Protein AF-B4JEQ5-F1 (afdb_monomer)

pLDDT: mean 79.65, std 20.21, range [40.34, 98.5]

Structure (mmCIF, N/CA/C/O backbone):
data_AF-B4JEQ5-F1
#
_entry.id   AF-B4JEQ5-F1
#
loop_
_atom_site.group_PDB
_atom_site.id
_atom_site.type_symbol
_atom_site.label_atom_id
_atom_site.label_alt_id
_atom_site.label_comp_id
_atom_site.label_asym_id
_atom_site.label_entity_id
_atom_site.label_seq_id
_atom_site.pdbx_PDB_ins_code
_atom_site.Cartn_x
_atom_site.Cartn_y
_atom_site.Cartn_z
_atom_site.occupancy
_atom_site.B_iso_or_equiv
_atom_site.auth_seq_id
_atom_site.auth_comp_id
_atom_site.auth_asym_id
_atom_site.auth_atom_id
_atom_site.pdbx_PDB_model_num
ATOM 1 N N . MET A 1 1 ? -19.328 7.728 22.627 1.00 63.56 1 MET A N 1
ATOM 2 C CA . MET A 1 1 ? -18.372 7.244 23.646 1.00 63.56 1 MET A CA 1
ATOM 3 C C . MET A 1 1 ? -18.931 5.971 24.262 1.00 63.56 1 MET A C 1
ATOM 5 O O . MET A 1 1 ? -20.113 5.949 24.586 1.00 63.56 1 MET A O 1
ATOM 9 N N . PHE A 1 2 ? -18.135 4.906 24.349 1.00 76.44 2 PHE A N 1
ATOM 10 C CA . PHE A 1 2 ? -18.572 3.614 24.886 1.00 76.44 2 PHE A CA 1
ATOM 11 C C . PHE A 1 2 ? -18.881 3.722 26.398 1.00 76.44 2 PHE A C 1
ATOM 13 O O . PHE A 1 2 ? -17.999 4.134 27.157 1.00 76.44 2 PHE A O 1
ATOM 20 N N . PRO A 1 3 ? -20.104 3.389 26.863 1.00 85.00 3 PRO A N 1
ATOM 21 C CA . PRO A 1 3 ? -20.451 3.466 28.280 1.00 85.00 3 PRO A CA 1
ATOM 22 C C . PRO A 1 3 ? -19.791 2.327 29.071 1.00 85.00 3 PRO A C 1
ATOM 24 O O . PRO A 1 3 ? -20.184 1.161 28.980 1.00 85.00 3 PRO A O 1
ATOM 27 N N . ILE A 1 4 ? -18.795 2.678 29.886 1.00 89.44 4 ILE A N 1
ATOM 28 C CA . ILE A 1 4 ? -18.058 1.729 30.728 1.00 89.44 4 ILE A CA 1
ATOM 29 C C . ILE A 1 4 ? -18.951 1.260 31.882 1.00 89.44 4 ILE A C 1
ATOM 31 O O . ILE A 1 4 ? -19.418 2.059 32.697 1.00 89.44 4 ILE A O 1
ATOM 35 N N . HIS A 1 5 ? -19.157 -0.050 31.968 1.00 92.25 5 HIS A N 1
ATOM 36 C CA . HIS A 1 5 ? -19.906 -0.704 33.035 1.00 92.25 5 HIS A CA 1
ATOM 37 C C . HIS A 1 5 ? -19.291 -2.067 33.359 1.00 92.25 5 HIS A C 1
ATOM 39 O O . HIS A 1 5 ? -18.505 -2.607 32.586 1.00 92.25 5 HIS A O 1
ATOM 45 N N . CYS A 1 6 ? -19.630 -2.618 34.522 1.00 93.81 6 CYS A N 1
ATOM 46 C CA . CYS A 1 6 ? -19.188 -3.948 34.917 1.00 93.81 6 CYS A CA 1
ATOM 47 C C . CYS A 1 6 ? -20.001 -5.007 34.167 1.00 93.81 6 CYS A C 1
ATOM 49 O O . CYS A 1 6 ? -21.222 -5.037 34.283 1.00 93.81 6 CYS A O 1
ATOM 51 N N . ASN A 1 7 ? -19.340 -5.935 33.484 1.00 95.19 7 ASN A N 1
ATOM 52 C CA . ASN A 1 7 ? -19.991 -7.019 32.750 1.00 95.19 7 ASN A CA 1
ATOM 53 C C . ASN A 1 7 ? -20.627 -8.078 33.676 1.00 95.19 7 ASN A C 1
ATOM 55 O O . ASN A 1 7 ? -21.372 -8.919 33.190 1.00 95.19 7 ASN A O 1
ATOM 59 N N . LYS A 1 8 ? -20.336 -8.064 34.990 1.00 94.19 8 LYS A N 1
ATOM 60 C CA . LYS A 1 8 ? -20.952 -8.974 35.978 1.00 94.19 8 LYS A CA 1
ATOM 61 C C . LYS A 1 8 ? -22.212 -8.389 36.619 1.00 94.19 8 LYS A C 1
ATOM 63 O O . LYS A 1 8 ? -23.218 -9.075 36.721 1.00 94.19 8 LYS A O 1
ATOM 68 N N . CYS A 1 9 ? -22.136 -7.151 37.112 1.00 93.88 9 CYS A N 1
ATOM 69 C CA . CYS A 1 9 ? -23.200 -6.537 37.919 1.00 93.88 9 CYS A CA 1
ATOM 70 C C . CYS A 1 9 ? -23.861 -5.320 37.263 1.00 93.88 9 CYS A C 1
ATOM 72 O O . CYS A 1 9 ? -24.667 -4.650 37.900 1.00 93.88 9 CYS A O 1
ATOM 74 N N . SER A 1 10 ? -23.472 -4.975 36.033 1.00 92.75 10 SER A N 1
ATOM 75 C CA . SER A 1 10 ? -23.989 -3.835 35.263 1.00 92.75 10 SER A CA 1
ATOM 76 C C . SER A 1 10 ? -23.816 -2.455 35.916 1.00 92.75 10 SER A C 1
ATOM 78 O O . SER A 1 10 ? -24.295 -1.463 35.367 1.00 92.75 10 SER A O 1
ATOM 80 N N . LYS A 1 11 ? -23.081 -2.349 37.038 1.00 90.56 11 LYS A N 1
ATOM 81 C CA . LYS A 1 11 ? -22.739 -1.065 37.669 1.00 90.56 11 LYS A CA 1
ATOM 82 C C . LYS A 1 11 ? -21.960 -0.209 36.671 1.00 90.56 11 LYS A C 1
ATOM 84 O O . LYS A 1 11 ? -20.921 -0.641 36.162 1.00 90.56 11 LYS A O 1
ATOM 89 N N . LYS A 1 12 ? -22.475 0.986 36.387 1.00 89.62 12 LYS A N 1
ATOM 90 C CA . LYS A 1 12 ? -21.810 1.983 35.544 1.00 89.62 12 LYS A CA 1
ATOM 91 C C . LYS A 1 12 ? -20.633 2.596 36.292 1.00 89.62 12 LYS A C 1
ATOM 93 O O . LYS A 1 12 ? -20.582 2.574 37.520 1.00 89.62 12 LYS A O 1
ATOM 98 N N . ARG A 1 13 ? -19.667 3.114 35.542 1.00 83.56 13 ARG A N 1
ATOM 99 C CA . ARG A 1 13 ? -18.594 3.914 36.121 1.00 83.56 13 ARG A CA 1
ATOM 100 C C . ARG A 1 13 ? -19.134 5.297 36.479 1.00 83.56 13 ARG A C 1
ATOM 102 O O . ARG A 1 13 ? -19.450 6.062 35.574 1.00 83.56 13 ARG A O 1
ATOM 109 N N . ASP A 1 14 ? -19.193 5.600 37.769 1.00 77.69 14 ASP A N 1
ATOM 110 C CA . ASP A 1 14 ? -19.401 6.967 38.245 1.00 77.69 14 ASP A CA 1
ATOM 111 C C . ASP A 1 14 ? -18.087 7.753 38.135 1.00 77.69 14 ASP A C 1
ATOM 113 O O . ASP A 1 14 ? -17.000 7.180 38.258 1.00 77.69 14 ASP A O 1
ATOM 117 N N . GLU A 1 15 ? -18.168 9.067 37.909 1.00 62.03 15 GLU A N 1
ATOM 118 C CA . GLU A 1 15 ? -17.002 9.935 37.657 1.00 62.03 15 GLU A CA 1
ATOM 119 C C . GLU A 1 15 ? -15.951 9.901 38.782 1.00 62.03 15 GLU A C 1
ATOM 121 O O . GLU A 1 15 ? -14.770 10.150 38.538 1.00 62.03 15 GLU A O 1
ATOM 126 N N . HIS A 1 16 ? -16.357 9.517 39.996 1.00 60.03 16 HIS A N 1
ATOM 127 C CA . HIS A 1 16 ? -15.507 9.472 41.185 1.00 60.03 16 HIS A CA 1
ATOM 128 C C . HIS A 1 16 ? -14.922 8.080 41.504 1.00 60.03 16 HIS A C 1
ATOM 130 O O . HIS A 1 16 ? -13.975 7.985 42.284 1.00 60.03 16 HIS A O 1
ATOM 136 N N . GLU A 1 17 ? -15.416 6.992 40.893 1.00 59.22 17 GLU A N 1
ATOM 137 C CA . GLU A 1 17 ? -14.919 5.629 41.144 1.00 59.22 17 GLU A CA 1
ATOM 138 C C . GLU A 1 17 ? -13.988 5.146 40.016 1.00 59.22 17 GLU A C 1
ATOM 140 O O . GLU A 1 17 ? -14.389 4.689 38.941 1.00 59.22 17 GLU A O 1
ATOM 145 N N . LEU A 1 18 ? -12.681 5.206 40.284 1.00 62.78 18 LEU A N 1
ATOM 146 C CA . LEU A 1 18 ? -11.631 4.865 39.318 1.00 62.78 18 LEU A CA 1
ATOM 147 C C . LEU A 1 18 ? -11.374 3.357 39.149 1.00 62.78 18 LEU A C 1
ATOM 149 O O . LEU A 1 18 ? -10.547 2.972 38.323 1.00 62.78 18 LEU A O 1
ATOM 153 N N . HIS A 1 19 ? -12.073 2.487 39.873 1.00 84.38 19 HIS A N 1
ATOM 154 C CA . HIS A 1 19 ? -11.639 1.101 40.061 1.00 84.38 19 HIS A CA 1
ATOM 155 C C . HIS A 1 19 ? -12.351 0.101 39.140 1.00 84.38 19 HIS A C 1
ATOM 157 O O . HIS A 1 19 ? -12.996 -0.843 39.598 1.00 84.38 19 HIS A O 1
ATOM 163 N N . PHE A 1 20 ? -12.222 0.298 37.828 1.00 91.88 20 PHE A N 1
ATOM 164 C CA . PHE A 1 20 ? -12.598 -0.709 36.834 1.00 91.88 20 PHE A CA 1
ATOM 165 C C . PHE A 1 20 ? -11.353 -1.369 36.257 1.00 91.88 20 PHE A C 1
ATOM 167 O O . PHE A 1 20 ? -10.329 -0.720 36.041 1.00 91.88 20 PHE A O 1
ATOM 174 N N . GLN A 1 21 ? -11.446 -2.665 35.996 1.00 92.56 21 GLN A N 1
ATOM 175 C CA . GLN A 1 21 ? -10.372 -3.462 35.432 1.00 92.56 21 GLN A CA 1
ATOM 176 C C . GLN A 1 21 ? -10.836 -4.129 34.142 1.00 92.56 21 GLN A C 1
ATOM 178 O O . GLN A 1 21 ? -11.916 -4.714 34.096 1.00 92.56 21 GLN A O 1
ATOM 183 N N . LEU A 1 22 ? -10.006 -4.067 33.106 1.00 94.00 22 LEU A N 1
ATOM 184 C CA . LEU A 1 22 ? -10.196 -4.821 31.876 1.00 94.00 22 LEU A CA 1
ATOM 185 C C . LEU A 1 22 ? -9.410 -6.127 31.978 1.00 94.00 22 LEU A C 1
ATOM 187 O O . LEU A 1 22 ? -8.195 -6.120 32.188 1.00 94.00 22 LEU A O 1
ATOM 191 N N . THR A 1 23 ? -10.097 -7.254 31.842 1.00 94.19 23 THR A N 1
ATOM 192 C CA . THR A 1 23 ? -9.473 -8.579 31.869 1.00 94.19 23 THR A CA 1
ATOM 193 C C . THR A 1 23 ? -8.895 -8.959 30.504 1.00 94.19 23 THR A C 1
ATOM 195 O O . THR A 1 23 ? -9.303 -8.445 29.464 1.00 94.19 23 THR A O 1
ATOM 198 N N . ARG A 1 24 ? -7.976 -9.931 30.472 1.00 92.81 24 ARG A N 1
ATOM 199 C CA . ARG A 1 24 ? -7.459 -10.517 29.220 1.00 92.81 24 ARG A CA 1
ATOM 200 C C . ARG A 1 24 ? -8.540 -11.151 28.348 1.00 92.81 24 ARG A C 1
ATOM 202 O O . ARG A 1 24 ? -8.394 -11.182 27.133 1.00 92.81 24 ARG A O 1
ATOM 209 N N . CYS A 1 25 ? -9.613 -11.648 28.957 1.00 94.31 25 CYS A N 1
ATOM 210 C CA . CYS A 1 25 ? -10.786 -12.143 28.243 1.00 94.31 25 CYS A CA 1
ATOM 211 C C . CYS A 1 25 ? -11.765 -11.028 27.835 1.00 94.31 25 CYS A C 1
ATOM 213 O O . CYS A 1 25 ? -12.887 -11.343 27.462 1.00 94.31 25 CYS A O 1
ATOM 215 N N . GLN A 1 26 ? -11.332 -9.761 27.886 1.00 94.00 26 GLN A N 1
ATOM 216 C CA . GLN A 1 26 ? -12.054 -8.576 27.409 1.00 94.00 26 GLN A CA 1
ATOM 217 C C . GLN A 1 26 ? -13.352 -8.265 28.172 1.00 94.00 26 GLN A C 1
ATOM 219 O O . GLN A 1 26 ? -14.235 -7.585 27.659 1.00 94.00 26 GLN A O 1
ATOM 224 N N . HIS A 1 27 ? -13.456 -8.702 29.429 1.00 95.19 27 HIS A N 1
ATOM 225 C CA . HIS A 1 27 ? -14.548 -8.308 30.319 1.00 95.19 27 HIS A CA 1
ATOM 226 C C . HIS A 1 27 ? -14.122 -7.137 31.203 1.00 95.19 27 HIS A C 1
ATOM 228 O O . HIS A 1 27 ? -13.013 -7.125 31.744 1.00 95.19 27 HIS A O 1
ATOM 234 N N . ILE A 1 28 ? -15.017 -6.170 31.383 1.00 94.75 28 ILE A N 1
ATOM 235 C CA . ILE A 1 28 ? -14.812 -5.041 32.287 1.00 94.75 28 ILE A CA 1
ATOM 236 C C . ILE A 1 28 ? -15.412 -5.400 33.646 1.00 94.75 28 ILE A C 1
ATOM 238 O O . ILE A 1 28 ? -16.581 -5.760 33.735 1.00 94.75 28 ILE A O 1
ATOM 242 N N . ILE A 1 29 ? -14.621 -5.322 34.713 1.00 94.75 29 ILE A N 1
ATOM 243 C CA . ILE A 1 29 ? -15.004 -5.751 36.064 1.00 94.75 29 ILE A CA 1
ATOM 244 C C . ILE A 1 29 ? -14.778 -4.593 37.042 1.00 94.75 29 ILE A C 1
ATOM 246 O O . ILE A 1 29 ? -13.705 -3.992 37.050 1.00 94.75 29 ILE A O 1
ATOM 250 N N . CYS A 1 30 ? -15.782 -4.251 37.854 1.00 92.50 30 CYS A N 1
ATOM 251 C CA . CYS A 1 30 ? -15.628 -3.260 38.925 1.00 92.50 30 CYS A CA 1
ATOM 252 C C . CYS A 1 30 ? -14.903 -3.859 40.138 1.00 92.50 30 CYS A C 1
ATOM 254 O O . CYS A 1 30 ? -14.934 -5.073 40.337 1.00 92.50 30 CYS A O 1
ATOM 256 N N . ALA A 1 31 ? -14.336 -3.013 40.999 1.00 90.00 31 ALA A N 1
ATOM 257 C CA . ALA A 1 31 ? -13.646 -3.438 42.221 1.00 90.00 31 ALA A CA 1
ATOM 258 C C . ALA A 1 31 ? -14.444 -4.422 43.088 1.00 90.00 31 ALA A C 1
ATOM 260 O O . ALA A 1 31 ? -13.875 -5.387 43.587 1.00 90.00 31 ALA A O 1
ATOM 261 N N . SER A 1 32 ? -15.758 -4.222 43.227 1.00 90.00 32 SER A N 1
ATOM 262 C CA . SER A 1 32 ? -16.627 -5.102 44.022 1.00 90.00 32 SER A CA 1
ATOM 263 C C . SER A 1 32 ? -16.771 -6.508 43.431 1.00 90.00 32 SER A C 1
ATOM 265 O O . SER A 1 32 ? -17.100 -7.446 44.147 1.00 90.00 32 SER A O 1
ATOM 267 N N . CYS A 1 33 ? -16.566 -6.655 42.121 1.00 91.12 33 CYS A N 1
ATOM 268 C CA . CYS A 1 33 ? -16.668 -7.926 41.404 1.00 91.12 33 CYS A CA 1
ATOM 269 C C . CYS A 1 33 ? -15.300 -8.542 41.090 1.00 91.12 33 CYS A C 1
ATOM 271 O O . CYS A 1 33 ? -15.254 -9.645 40.543 1.00 91.12 33 CYS A O 1
ATOM 273 N N . THR A 1 34 ? -14.206 -7.842 41.399 1.00 90.25 34 THR A N 1
ATOM 274 C CA . THR A 1 34 ? -12.846 -8.342 41.206 1.00 90.25 34 THR A CA 1
ATOM 275 C C . THR A 1 34 ? -12.611 -9.544 42.128 1.00 90.25 34 THR A C 1
ATOM 277 O O . THR A 1 34 ? -12.852 -9.428 43.331 1.00 90.25 34 THR A O 1
ATOM 280 N N . PRO A 1 35 ? -12.140 -10.690 41.599 1.00 85.88 35 PRO A N 1
ATOM 281 C CA . PRO A 1 35 ? -11.828 -11.863 42.410 1.00 85.88 35 PRO A CA 1
ATOM 282 C C . PRO A 1 35 ? -10.772 -11.519 43.455 1.00 85.88 35 PRO A C 1
ATOM 284 O O . PRO A 1 35 ? -9.742 -10.915 43.127 1.00 85.88 35 PRO A O 1
ATOM 287 N N . LYS A 1 36 ? -11.008 -11.906 44.709 1.00 82.06 36 LYS A N 1
ATOM 288 C CA . LYS A 1 36 ? -9.997 -11.764 45.758 1.00 82.06 36 LYS A CA 1
ATOM 289 C C . LYS A 1 36 ? -8.930 -12.841 45.575 1.00 82.06 36 LYS A C 1
ATOM 291 O O . LYS A 1 36 ? -9.151 -13.854 44.916 1.00 82.06 36 LYS A O 1
ATOM 296 N N . ALA A 1 37 ? -7.758 -12.642 46.179 1.00 71.94 37 ALA A N 1
ATOM 297 C CA . ALA A 1 37 ? -6.665 -13.618 46.109 1.00 71.94 37 ALA A CA 1
ATOM 298 C C . ALA A 1 37 ? -7.070 -15.021 46.612 1.00 71.94 37 ALA A C 1
ATOM 300 O O . ALA A 1 37 ? -6.460 -16.007 46.211 1.00 71.94 37 ALA A O 1
ATOM 301 N N . THR A 1 38 ? -8.108 -15.096 47.447 1.00 68.94 38 THR A N 1
ATOM 302 C CA . THR A 1 38 ? -8.678 -16.311 48.036 1.00 68.94 38 THR A CA 1
ATOM 303 C C . THR A 1 38 ? -9.555 -17.125 47.085 1.00 68.94 38 THR A C 1
ATOM 305 O O . THR A 1 38 ? -9.684 -18.327 47.280 1.00 68.94 38 THR A O 1
ATOM 308 N N . ASP A 1 39 ? -10.132 -16.512 46.048 1.00 68.38 39 ASP A N 1
ATOM 309 C CA . ASP A 1 39 ? -11.267 -17.098 45.307 1.00 68.38 39 ASP A CA 1
ATOM 310 C C . ASP A 1 39 ? -10.832 -17.880 44.055 1.00 68.38 39 ASP A C 1
ATOM 312 O O . ASP A 1 39 ? -11.648 -18.250 43.212 1.00 68.38 39 ASP A O 1
ATOM 316 N N . GLY A 1 40 ? -9.521 -18.095 43.903 1.00 69.88 40 GLY A N 1
ATOM 317 C CA . GLY A 1 40 ? -8.922 -18.456 42.625 1.00 69.88 40 GLY A CA 1
ATOM 318 C C . GLY A 1 40 ? -8.953 -17.249 41.686 1.00 69.88 40 GLY A C 1
ATOM 319 O O . GLY A 1 40 ? -9.943 -16.533 41.559 1.00 69.88 40 GLY A O 1
ATOM 320 N N . ARG A 1 41 ? -7.838 -16.954 41.018 1.00 85.00 41 ARG A N 1
ATOM 321 C CA . ARG A 1 41 ? -7.778 -15.850 40.050 1.00 85.00 41 ARG A CA 1
ATOM 322 C C . ARG A 1 41 ? -8.556 -16.243 38.787 1.00 85.00 41 ARG A C 1
ATOM 324 O O . ARG A 1 41 ? -7.933 -16.540 37.776 1.00 85.00 41 ARG A O 1
ATOM 331 N N . ILE A 1 42 ? -9.890 -16.243 38.837 1.00 92.62 42 ILE A N 1
ATOM 332 C CA . ILE A 1 42 ? -10.796 -16.596 37.731 1.00 92.62 42 ILE A CA 1
ATOM 333 C C . ILE A 1 42 ? -11.756 -15.454 37.393 1.00 92.62 42 ILE A C 1
ATOM 335 O O . ILE A 1 42 ? -12.254 -14.742 38.257 1.00 92.62 42 ILE A O 1
ATOM 339 N N . CYS A 1 43 ? -12.005 -15.234 36.106 1.00 94.00 43 CYS A N 1
ATOM 340 C CA . CYS A 1 43 ? -12.902 -14.191 35.637 1.00 94.00 43 CYS A CA 1
ATOM 341 C C . CYS A 1 43 ? -14.348 -14.523 36.005 1.00 94.00 43 CYS A C 1
ATOM 343 O O . CYS A 1 43 ? -14.841 -15.564 35.581 1.00 94.00 43 CYS A O 1
ATOM 345 N N . PRO A 1 44 ? -15.081 -13.617 36.671 1.00 92.50 44 PRO A N 1
ATOM 346 C CA . PRO A 1 44 ? -16.425 -13.920 37.154 1.00 92.50 44 PRO A CA 1
ATOM 347 C C . PRO A 1 44 ? -17.503 -13.891 36.055 1.00 92.50 44 PRO A C 1
ATOM 349 O O . PRO A 1 44 ? -18.682 -13.989 36.373 1.00 92.50 44 PRO A O 1
ATOM 352 N N . VAL A 1 45 ? -17.115 -13.694 34.788 1.00 94.75 45 VAL A N 1
ATOM 353 C CA . VAL A 1 45 ? -18.023 -13.683 33.627 1.00 94.75 45 VAL A CA 1
ATOM 354 C C . VAL A 1 45 ? -17.843 -14.934 32.768 1.00 94.75 45 VAL A C 1
ATOM 356 O O . VAL A 1 45 ? -18.823 -15.514 32.320 1.00 94.75 45 VAL A O 1
ATOM 359 N N . CYS A 1 46 ? -16.601 -15.373 32.538 1.00 95.50 46 CYS A N 1
ATOM 360 C CA . CYS A 1 46 ? -16.309 -16.500 31.642 1.00 95.50 46 CYS A CA 1
ATOM 361 C C . CYS A 1 46 ? -15.429 -17.598 32.255 1.00 95.50 46 CYS A C 1
ATOM 363 O O . CYS A 1 46 ? -14.992 -18.488 31.529 1.00 95.50 46 CYS A O 1
ATOM 365 N N . ASN A 1 47 ? -15.125 -17.518 33.555 1.00 93.00 47 ASN A N 1
ATOM 366 C CA . ASN A 1 47 ? -14.362 -18.503 34.333 1.00 93.00 47 ASN A CA 1
ATOM 367 C C . ASN A 1 47 ? -12.950 -18.833 33.804 1.00 93.00 47 ASN A C 1
ATOM 369 O O . ASN A 1 47 ? -12.358 -19.831 34.197 1.00 93.00 47 ASN A O 1
ATOM 373 N N . ARG A 1 48 ? -12.378 -17.989 32.934 1.00 93.06 48 ARG A N 1
ATOM 374 C CA . ARG A 1 48 ? -10.971 -18.075 32.490 1.00 93.06 48 ARG A CA 1
ATOM 375 C C . ARG A 1 48 ? -10.030 -17.394 33.482 1.00 93.06 48 ARG A C 1
ATOM 377 O O . ARG A 1 48 ? -10.475 -16.532 34.235 1.00 93.06 48 ARG A O 1
ATOM 384 N N . ASP A 1 49 ? -8.732 -17.684 33.403 1.00 92.06 49 ASP A N 1
ATOM 385 C CA . ASP A 1 49 ? -7.694 -17.038 34.216 1.00 92.06 49 ASP A CA 1
ATOM 386 C C . ASP A 1 49 ? -7.842 -15.510 34.291 1.00 92.06 49 ASP A C 1
ATOM 388 O O . ASP A 1 49 ? -7.855 -14.788 33.285 1.00 92.06 49 ASP A O 1
ATOM 392 N N . PHE A 1 50 ? -7.903 -15.005 35.517 1.00 92.06 50 PHE A N 1
ATOM 393 C CA . PHE A 1 50 ? -8.025 -13.594 35.822 1.00 92.06 50 PHE A CA 1
ATOM 394 C C . PHE A 1 50 ? -6.653 -12.933 35.795 1.00 92.06 50 PHE A C 1
ATOM 396 O O . PHE A 1 50 ? -5.880 -12.947 36.756 1.00 92.06 50 PHE A O 1
ATOM 403 N N . LYS A 1 51 ? -6.367 -12.316 34.654 1.00 91.31 51 LYS A N 1
ATOM 404 C CA . LYS A 1 51 ? -5.320 -11.309 34.500 1.00 91.31 51 LYS A CA 1
ATOM 405 C C . LYS A 1 51 ? -5.988 -10.053 33.984 1.00 91.31 51 LYS A C 1
ATOM 407 O O . LYS A 1 51 ? -6.706 -10.114 32.983 1.00 91.31 51 LYS A O 1
ATOM 412 N N . SER A 1 52 ? -5.768 -8.941 34.663 1.00 92.06 52 SER A N 1
ATOM 413 C CA . SER A 1 52 ? -6.430 -7.682 34.360 1.00 92.06 52 SER A CA 1
ATOM 414 C C . SER A 1 52 ? -5.462 -6.509 34.413 1.00 92.06 52 SER A C 1
ATOM 416 O O . SER A 1 52 ? -4.380 -6.591 34.996 1.00 92.06 52 SER A O 1
ATOM 418 N N . ILE A 1 53 ? -5.866 -5.422 33.768 1.00 92.19 53 ILE A N 1
ATOM 419 C CA . ILE A 1 53 ? -5.210 -4.122 33.836 1.00 92.19 53 ILE A CA 1
ATOM 420 C C . ILE A 1 53 ? -6.243 -3.070 34.244 1.00 92.19 53 ILE A C 1
ATOM 422 O O . ILE A 1 53 ? -7.412 -3.176 33.858 1.00 92.19 53 ILE A O 1
ATOM 426 N N . PRO A 1 54 ? -5.859 -2.071 35.049 1.00 91.56 54 PRO A N 1
ATOM 427 C CA . PRO A 1 54 ? -6.786 -1.036 35.478 1.00 91.56 54 PRO A CA 1
ATOM 428 C C . PRO A 1 54 ? -7.135 -0.103 34.311 1.00 91.56 54 PRO A C 1
ATOM 430 O O . PRO A 1 54 ? -6.265 0.283 33.530 1.00 91.56 54 PRO A O 1
ATOM 433 N N . ILE A 1 55 ? -8.409 0.283 34.211 1.00 90.69 55 ILE A N 1
ATOM 434 C CA . ILE A 1 55 ? -8.900 1.219 33.195 1.00 90.69 55 ILE A CA 1
ATOM 435 C C . ILE A 1 55 ? -8.580 2.651 33.635 1.00 90.69 55 ILE A C 1
ATOM 437 O O . ILE A 1 55 ? -9.376 3.320 34.301 1.00 90.69 55 ILE A O 1
ATOM 441 N N . THR A 1 56 ? -7.394 3.124 33.266 1.00 88.25 56 THR A N 1
ATOM 442 C CA . THR A 1 56 ? -6.877 4.463 33.592 1.00 88.25 56 THR A CA 1
ATOM 443 C C . THR A 1 56 ? -6.461 5.224 32.333 1.00 88.25 56 THR A C 1
ATOM 445 O O . THR A 1 56 ? -6.399 4.662 31.242 1.00 88.25 56 THR A O 1
ATOM 448 N N . ARG A 1 57 ? -6.140 6.517 32.479 1.00 84.38 57 ARG A N 1
ATOM 449 C CA . ARG A 1 57 ? -5.580 7.329 31.383 1.00 84.38 57 ARG A CA 1
ATOM 450 C C . ARG A 1 57 ? -4.198 6.844 30.922 1.00 84.38 57 ARG A C 1
ATOM 452 O O . ARG A 1 57 ? -3.807 7.128 29.801 1.00 84.38 57 ARG A O 1
ATOM 459 N N . ASN A 1 58 ? -3.499 6.076 31.759 1.00 86.94 58 ASN A N 1
ATOM 460 C CA . ASN A 1 58 ? -2.142 5.585 31.506 1.00 86.94 58 ASN A CA 1
ATOM 461 C C . ASN A 1 58 ? -2.132 4.120 31.026 1.00 86.94 58 ASN A C 1
ATOM 463 O O . ASN A 1 58 ? -1.159 3.399 31.245 1.00 86.94 58 ASN A O 1
ATOM 467 N N . MET A 1 59 ? -3.225 3.639 30.420 1.00 89.00 59 MET A N 1
ATOM 468 C CA . MET A 1 59 ? -3.258 2.302 29.824 1.00 89.00 59 MET A CA 1
ATOM 469 C C . MET A 1 59 ? -2.323 2.204 28.608 1.00 89.00 59 MET A C 1
ATOM 471 O O . MET A 1 59 ? -2.141 3.190 27.893 1.00 89.00 59 MET A O 1
ATOM 475 N N . PRO A 1 60 ? -1.786 1.006 28.304 1.00 92.38 60 PRO A N 1
ATOM 476 C CA . PRO A 1 60 ? -1.068 0.778 27.055 1.00 92.38 60 PRO A CA 1
ATOM 477 C C . PRO A 1 60 ? -1.923 1.174 25.846 1.00 92.38 60 PRO A C 1
ATOM 479 O O . PRO A 1 60 ? -3.105 0.828 25.799 1.00 92.38 60 PRO A O 1
ATOM 482 N N . GLY A 1 61 ? -1.322 1.833 24.850 1.00 90.88 61 GLY A N 1
ATOM 483 C CA . GLY A 1 61 ? -2.041 2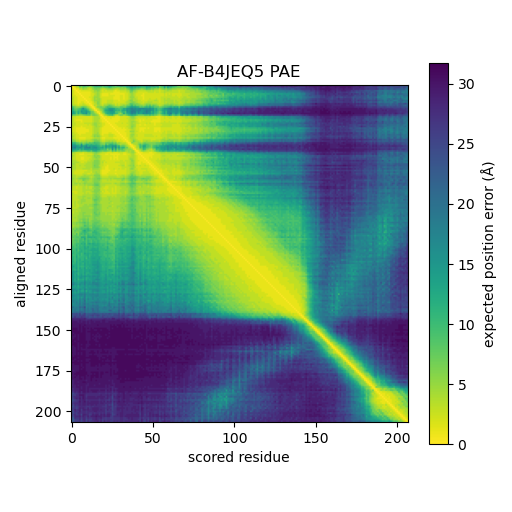.375 23.687 1.00 90.88 61 GLY A CA 1
ATOM 484 C C . GLY A 1 61 ? -2.922 1.346 22.971 1.00 90.88 61 GLY A C 1
ATOM 485 O O . GLY A 1 61 ? -4.092 1.602 22.716 1.00 90.88 61 GLY A O 1
ATOM 486 N N . ASN A 1 62 ? -2.412 0.128 22.762 1.00 89.69 62 ASN A N 1
ATOM 487 C CA . ASN A 1 62 ? -3.177 -0.957 22.132 1.00 89.69 62 ASN A CA 1
ATOM 488 C C . ASN A 1 62 ? -4.460 -1.310 22.896 1.00 89.69 62 ASN A C 1
ATOM 490 O O . ASN A 1 62 ? -5.442 -1.720 22.286 1.00 89.69 62 ASN A O 1
ATOM 494 N N . THR A 1 63 ? -4.451 -1.161 24.220 1.00 90.81 63 THR A N 1
ATOM 495 C CA . THR A 1 63 ? -5.632 -1.380 25.053 1.00 90.81 63 THR A CA 1
ATOM 496 C C . THR A 1 63 ? -6.529 -0.144 25.079 1.00 90.81 63 THR A C 1
ATOM 498 O O . THR A 1 63 ? -7.747 -0.268 24.995 1.00 90.81 63 THR A O 1
ATOM 501 N N . ALA A 1 64 ? -5.947 1.053 25.178 1.00 90.81 64 ALA A N 1
ATOM 502 C CA . ALA A 1 64 ? -6.701 2.304 25.141 1.00 90.81 64 ALA A CA 1
ATOM 503 C C . ALA A 1 64 ? -7.534 2.427 23.850 1.00 90.81 64 ALA A C 1
ATOM 505 O O . ALA A 1 64 ? -8.681 2.861 23.908 1.00 90.81 64 ALA A O 1
ATOM 506 N N . ASN A 1 65 ? -7.014 1.919 22.727 1.00 91.50 65 ASN A N 1
ATOM 507 C CA . ASN A 1 65 ? -7.703 1.883 21.437 1.00 91.50 65 ASN A CA 1
ATOM 508 C C . ASN A 1 65 ? -9.077 1.183 21.465 1.00 91.50 65 ASN A C 1
ATOM 510 O O . ASN A 1 65 ? -9.923 1.513 20.642 1.00 91.50 65 ASN A O 1
ATOM 514 N N . TYR A 1 66 ? -9.341 0.252 22.393 1.00 89.31 66 TYR A N 1
ATOM 515 C CA . TYR A 1 66 ? -10.673 -0.367 22.527 1.00 89.31 66 TYR A CA 1
ATOM 516 C C . TYR A 1 66 ? -11.749 0.608 23.027 1.00 89.31 66 TYR A C 1
ATOM 518 O O . TYR A 1 66 ? -12.937 0.336 22.872 1.00 89.31 66 TYR A O 1
ATOM 526 N N . PHE A 1 67 ? -11.346 1.716 23.651 1.00 89.25 67 PHE A N 1
ATOM 527 C CA . PHE A 1 67 ? -12.246 2.736 24.193 1.00 89.25 67 PHE A CA 1
ATOM 528 C C . PHE A 1 67 ? -12.364 3.968 23.287 1.00 89.25 67 PHE A C 1
ATOM 530 O O . PHE A 1 67 ? -13.191 4.842 23.553 1.00 89.25 67 PHE A O 1
ATOM 537 N N . GLU A 1 68 ? -11.553 4.030 22.231 1.00 89.88 68 GLU A N 1
ATOM 538 C CA . GLU A 1 68 ? -11.573 5.097 21.236 1.00 89.88 68 GLU A CA 1
ATOM 539 C C . GLU A 1 68 ? -12.747 4.955 20.259 1.00 89.88 68 GLU A C 1
ATOM 541 O O . GLU A 1 68 ? -13.334 3.882 20.095 1.00 89.88 68 GLU A O 1
ATOM 546 N N . ASP A 1 69 ? -13.096 6.052 19.585 1.00 91.19 69 ASP A N 1
ATOM 547 C CA . ASP A 1 69 ? -14.121 6.027 18.540 1.00 91.19 69 ASP A CA 1
ATOM 548 C C . ASP A 1 69 ? -13.625 5.213 17.324 1.00 91.19 69 ASP A C 1
ATOM 550 O O . ASP A 1 69 ? -12.617 5.584 16.704 1.00 91.19 69 ASP A O 1
ATOM 554 N N . PRO A 1 70 ? -14.332 4.138 16.913 1.00 91.69 70 PRO A N 1
ATOM 555 C CA . PRO A 1 70 ? -13.943 3.327 15.757 1.00 91.69 70 PRO A CA 1
ATOM 556 C C . PRO A 1 70 ? -13.812 4.139 14.458 1.00 91.69 70 PRO A C 1
ATOM 558 O O . PRO A 1 70 ? -13.054 3.763 13.558 1.00 91.69 70 PRO A O 1
ATOM 561 N N . SER A 1 71 ? -14.500 5.280 14.359 1.00 93.88 71 SER A N 1
ATOM 562 C CA . SER A 1 71 ? -14.438 6.194 13.216 1.00 93.88 71 SER A CA 1
ATOM 563 C C . SER A 1 71 ? -13.029 6.743 12.974 1.00 93.88 71 SER A C 1
ATOM 565 O O . SER A 1 71 ? -12.650 6.977 11.822 1.00 93.88 71 SER A O 1
ATOM 567 N N . VAL A 1 72 ? -12.226 6.910 14.033 1.00 92.25 72 VAL A N 1
ATOM 568 C CA . VAL A 1 72 ? -10.836 7.384 13.941 1.00 92.25 72 VAL A CA 1
ATOM 569 C C . VAL A 1 72 ? -9.979 6.362 13.200 1.00 92.25 72 VAL A C 1
ATOM 571 O O . VAL A 1 72 ? -9.296 6.711 12.232 1.00 92.25 72 VAL A O 1
ATOM 574 N N . PHE A 1 73 ? -10.074 5.087 13.583 1.00 93.94 73 PHE A N 1
ATOM 575 C CA . PHE A 1 73 ? -9.352 4.009 12.908 1.00 93.94 73 PHE A CA 1
ATOM 576 C C . PHE A 1 73 ? -9.840 3.837 11.473 1.00 93.94 73 PHE A C 1
ATOM 578 O O . PHE A 1 73 ? -9.024 3.730 10.562 1.00 93.94 73 PHE A O 1
ATOM 585 N N . LEU A 1 74 ? -11.152 3.902 11.230 1.00 95.75 74 LEU A N 1
ATOM 586 C CA . LEU A 1 74 ? -11.699 3.815 9.875 1.00 95.75 74 LEU A CA 1
ATOM 587 C C . LEU A 1 74 ? -11.149 4.920 8.960 1.00 95.75 74 LEU A C 1
ATOM 589 O O . LEU A 1 74 ? -10.776 4.654 7.814 1.00 95.75 74 LEU A O 1
ATOM 593 N N . LYS A 1 75 ? -11.063 6.158 9.458 1.00 96.50 75 LYS A N 1
ATOM 594 C CA . LYS A 1 75 ? -10.465 7.280 8.723 1.00 96.50 75 LYS A CA 1
ATOM 595 C C . LYS A 1 75 ? -8.979 7.039 8.449 1.00 96.50 75 LYS A C 1
ATOM 597 O O . LYS A 1 75 ? -8.532 7.262 7.324 1.00 96.50 75 LYS A O 1
ATOM 602 N N . LEU A 1 76 ? -8.235 6.539 9.436 1.00 95.81 76 LEU A N 1
ATOM 603 C CA . LEU A 1 76 ? -6.830 6.165 9.272 1.00 95.81 76 LEU A CA 1
ATOM 604 C C . LEU A 1 76 ? -6.658 5.099 8.179 1.00 95.81 76 LEU A C 1
ATOM 606 O O . LEU A 1 76 ? -5.876 5.303 7.252 1.00 95.81 76 LEU A O 1
ATOM 610 N N . TYR A 1 77 ? -7.431 4.012 8.228 1.00 97.38 77 TYR A N 1
ATOM 611 C CA . TYR A 1 77 ? -7.382 2.948 7.222 1.00 97.38 77 TYR A CA 1
ATOM 612 C C . TYR A 1 77 ? -7.712 3.462 5.817 1.00 97.38 77 TYR A C 1
ATOM 614 O O . TYR A 1 77 ? -7.019 3.115 4.862 1.00 97.38 77 TYR A O 1
ATOM 622 N N . ARG A 1 78 ? -8.716 4.338 5.677 1.00 98.06 78 ARG A N 1
ATOM 623 C CA . ARG A 1 78 ? -9.044 4.978 4.390 1.00 98.06 78 ARG A CA 1
ATOM 624 C C . ARG A 1 78 ? -7.876 5.797 3.843 1.00 98.06 78 ARG A C 1
ATOM 626 O O . ARG A 1 78 ? -7.563 5.684 2.660 1.00 98.06 78 ARG A O 1
ATOM 633 N N . ASN A 1 79 ? -7.214 6.580 4.692 1.00 97.81 79 ASN A N 1
ATOM 634 C CA . ASN A 1 79 ? -6.062 7.391 4.293 1.00 97.81 79 ASN A CA 1
ATOM 635 C C . ASN A 1 79 ? -4.873 6.522 3.864 1.00 97.81 79 ASN A C 1
ATOM 637 O O . ASN A 1 79 ? -4.281 6.773 2.815 1.00 97.81 79 ASN A O 1
ATOM 641 N N . ILE A 1 80 ? -4.561 5.475 4.637 1.00 98.25 80 ILE A N 1
ATOM 642 C CA . ILE A 1 80 ? -3.503 4.512 4.305 1.00 98.25 80 ILE A CA 1
ATOM 643 C C . ILE A 1 80 ? -3.799 3.848 2.959 1.00 98.25 80 ILE A C 1
ATOM 645 O O . ILE A 1 80 ? -2.930 3.805 2.089 1.00 98.25 80 ILE A O 1
ATOM 649 N N . ASN A 1 81 ? -5.031 3.378 2.756 1.00 98.19 81 ASN A N 1
ATOM 650 C CA . ASN A 1 81 ? -5.415 2.715 1.515 1.00 98.19 81 ASN A CA 1
ATOM 651 C C . ASN A 1 81 ? -5.327 3.655 0.303 1.00 98.19 81 ASN A C 1
ATOM 653 O O . ASN A 1 81 ? -4.834 3.260 -0.758 1.00 98.19 81 ASN A O 1
ATOM 657 N N . LYS A 1 82 ? -5.764 4.912 0.459 1.00 98.25 82 LYS A N 1
ATOM 658 C CA . LYS A 1 82 ? -5.641 5.936 -0.584 1.00 98.25 82 LYS A CA 1
ATOM 659 C C . LYS A 1 82 ? -4.177 6.144 -0.971 1.00 98.25 82 LYS A C 1
ATOM 661 O O . LYS A 1 82 ? -3.840 5.993 -2.143 1.00 98.25 82 LYS A O 1
ATOM 666 N N . PHE A 1 83 ? -3.311 6.389 0.011 1.00 98.50 83 PHE A N 1
ATOM 667 C CA . PHE A 1 83 ? -1.878 6.570 -0.215 1.00 98.50 83 PHE A CA 1
ATOM 668 C C . PHE A 1 83 ? -1.256 5.365 -0.936 1.00 98.50 83 PHE A C 1
ATOM 670 O O . PHE A 1 83 ? -0.613 5.522 -1.971 1.00 98.50 83 PHE A O 1
ATOM 677 N N . GLN A 1 84 ? -1.486 4.146 -0.442 1.00 98.38 84 GLN A N 1
ATOM 678 C CA . GLN A 1 84 ? -0.933 2.934 -1.056 1.00 98.38 84 GLN A CA 1
ATOM 679 C C . GLN A 1 84 ? -1.437 2.724 -2.490 1.00 98.38 84 GLN A C 1
ATOM 681 O O . GLN A 1 84 ? -0.698 2.259 -3.358 1.00 98.38 84 GLN A O 1
ATOM 686 N N . SER A 1 85 ? -2.691 3.075 -2.766 1.00 98.12 85 SER A N 1
ATOM 687 C CA . SER A 1 85 ? -3.266 2.978 -4.108 1.00 98.12 85 SER A CA 1
ATOM 688 C C . SER A 1 85 ? -2.645 3.989 -5.070 1.00 98.12 85 SER A C 1
ATOM 690 O O . SER A 1 85 ? -2.257 3.611 -6.175 1.00 98.12 85 SER A O 1
ATOM 692 N N . GLU A 1 86 ? -2.455 5.235 -4.638 1.00 98.31 86 GLU A N 1
ATOM 693 C CA . GLU A 1 86 ? -1.769 6.270 -5.421 1.00 98.31 86 GLU A CA 1
ATOM 694 C C . GLU A 1 86 ? -0.309 5.890 -5.713 1.00 98.31 86 GLU A C 1
ATOM 696 O O . GLU A 1 86 ? 0.143 5.994 -6.856 1.00 98.31 86 GLU A O 1
ATOM 701 N N . GLN A 1 87 ? 0.410 5.352 -4.721 1.00 98.31 87 GLN A N 1
ATOM 702 C CA . GLN A 1 87 ? 1.780 4.865 -4.906 1.00 98.31 87 GLN A CA 1
ATOM 703 C C . GLN A 1 87 ? 1.853 3.713 -5.916 1.00 98.31 87 GLN A C 1
ATOM 705 O O . GLN A 1 87 ? 2.714 3.723 -6.797 1.00 98.31 87 GLN A O 1
ATOM 710 N N . ARG A 1 88 ? 0.921 2.748 -5.855 1.00 98.25 88 ARG A N 1
ATOM 711 C CA . ARG A 1 88 ? 0.840 1.656 -6.843 1.00 98.25 88 ARG A CA 1
ATOM 712 C C . ARG A 1 88 ? 0.632 2.194 -8.256 1.00 98.25 88 ARG A C 1
ATOM 714 O O . ARG A 1 88 ? 1.338 1.777 -9.172 1.00 98.25 88 ARG A O 1
ATOM 721 N N . VAL A 1 89 ? -0.306 3.123 -8.439 1.00 98.00 89 VAL A N 1
ATOM 722 C CA . VAL A 1 89 ? -0.580 3.726 -9.753 1.00 98.00 89 VAL A CA 1
ATOM 723 C C . VAL A 1 89 ? 0.658 4.441 -10.294 1.00 98.00 89 VAL A C 1
ATOM 725 O O . VAL A 1 89 ? 1.046 4.196 -11.437 1.0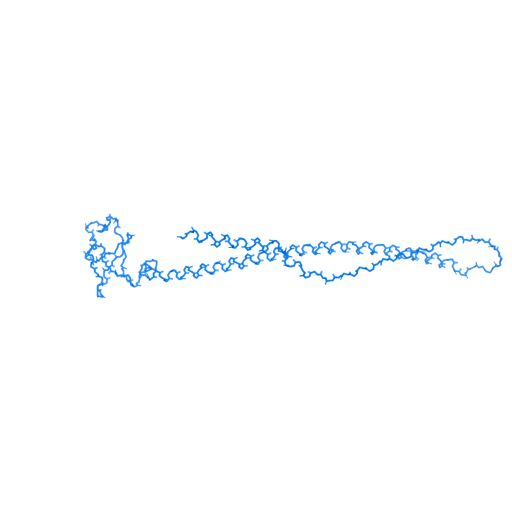0 98.00 89 VAL A O 1
ATOM 728 N N . SER A 1 90 ? 1.309 5.266 -9.469 1.00 98.06 90 SER A N 1
ATOM 729 C CA . SER A 1 90 ? 2.535 5.985 -9.839 1.00 98.06 90 SER A CA 1
ATOM 730 C C . SER A 1 90 ? 3.661 5.029 -10.245 1.00 98.06 90 SER A C 1
ATOM 732 O O . SER A 1 90 ? 4.265 5.183 -11.310 1.00 98.06 90 SER A O 1
ATOM 734 N N . TYR A 1 91 ? 3.899 3.986 -9.443 1.00 98.19 91 TYR A N 1
ATOM 735 C CA . TYR A 1 91 ? 4.916 2.977 -9.725 1.00 98.19 91 TYR A CA 1
ATOM 736 C C . TYR A 1 91 ? 4.684 2.300 -11.079 1.00 98.19 91 TYR A C 1
ATOM 738 O O . TYR A 1 91 ? 5.573 2.300 -11.932 1.00 98.19 91 TYR A O 1
ATOM 746 N N . TYR A 1 92 ? 3.480 1.767 -11.310 1.00 97.88 92 TYR A N 1
ATOM 747 C CA . TYR A 1 92 ? 3.186 1.061 -12.556 1.00 97.88 92 TYR A CA 1
ATOM 748 C C . TYR A 1 92 ? 3.226 1.991 -13.766 1.00 97.88 92 TYR A C 1
ATOM 750 O O . TYR A 1 92 ? 3.745 1.597 -14.810 1.00 97.88 92 TYR A O 1
ATOM 758 N N . HIS A 1 93 ? 2.739 3.227 -13.636 1.00 97.50 93 HIS A N 1
ATOM 759 C CA . HIS A 1 93 ? 2.838 4.218 -14.704 1.00 97.50 93 HIS A CA 1
ATOM 760 C C . HIS A 1 93 ? 4.295 4.428 -15.137 1.00 97.50 93 HIS A C 1
ATOM 762 O O . HIS A 1 93 ? 4.623 4.290 -16.319 1.00 97.50 93 HIS A O 1
ATOM 768 N N . ASN A 1 94 ? 5.182 4.684 -14.174 1.00 97.62 94 ASN A N 1
ATOM 769 C CA . ASN A 1 94 ? 6.599 4.909 -14.442 1.00 97.62 94 ASN A CA 1
ATOM 770 C C . ASN A 1 94 ? 7.290 3.658 -14.992 1.00 97.62 94 ASN A C 1
ATOM 772 O O . ASN A 1 94 ? 8.070 3.758 -15.938 1.00 97.62 94 ASN A O 1
ATOM 776 N N . PHE A 1 95 ? 6.969 2.481 -14.453 1.00 97.75 95 PHE A N 1
ATOM 777 C CA . PHE A 1 95 ? 7.503 1.209 -14.929 1.00 97.75 95 PHE A CA 1
ATOM 778 C C . PHE A 1 95 ? 7.177 0.972 -16.410 1.00 97.75 95 PHE A C 1
ATOM 780 O O . PHE A 1 95 ? 8.069 0.692 -17.214 1.00 97.75 95 PHE A O 1
ATOM 787 N N . TYR A 1 96 ? 5.910 1.133 -16.802 1.00 96.69 96 TYR A N 1
ATOM 788 C CA . TYR A 1 96 ? 5.506 0.930 -18.193 1.00 96.69 96 TYR A CA 1
ATOM 789 C C . TYR A 1 96 ? 6.066 2.004 -19.122 1.00 96.69 96 TYR A C 1
ATOM 791 O O . TYR A 1 96 ? 6.526 1.670 -20.215 1.00 96.69 96 TYR A O 1
ATOM 799 N N . LYS A 1 97 ? 6.105 3.266 -18.680 1.00 97.00 97 LYS A N 1
ATOM 800 C CA . LYS A 1 97 ? 6.743 4.351 -19.432 1.00 97.00 97 LYS A CA 1
ATOM 801 C C . LYS A 1 97 ? 8.209 4.023 -19.726 1.00 97.00 97 LYS A C 1
ATOM 803 O O . LYS A 1 97 ? 8.596 3.974 -20.893 1.00 97.00 97 LYS A O 1
ATOM 808 N N . GLN A 1 98 ? 8.995 3.675 -18.707 1.00 97.12 98 GLN A N 1
ATOM 809 C CA . GLN A 1 98 ? 10.402 3.297 -18.877 1.00 97.12 98 GLN A CA 1
ATOM 810 C C . GLN A 1 98 ? 10.572 2.089 -19.800 1.00 97.12 98 GLN A C 1
ATOM 812 O O . GLN A 1 98 ? 11.445 2.092 -20.667 1.00 97.12 98 GLN A O 1
ATOM 817 N N . LYS A 1 99 ? 9.710 1.074 -19.674 1.00 96.88 99 LYS A N 1
ATOM 818 C CA . LYS A 1 99 ? 9.743 -0.105 -20.546 1.00 96.88 99 LYS A CA 1
ATOM 819 C C . LYS A 1 99 ? 9.535 0.269 -22.018 1.00 96.88 99 LYS A C 1
ATOM 821 O O . LYS A 1 99 ? 10.257 -0.227 -22.882 1.00 96.88 99 LYS A O 1
ATOM 826 N N . THR A 1 100 ? 8.587 1.163 -22.308 1.00 96.25 100 THR A N 1
ATOM 827 C CA . THR A 1 100 ? 8.353 1.650 -23.679 1.00 96.25 100 THR A CA 1
ATOM 828 C C . THR A 1 100 ? 9.503 2.510 -24.198 1.00 96.25 100 THR A C 1
ATOM 830 O O . THR A 1 100 ? 9.962 2.313 -25.322 1.00 96.25 100 THR A O 1
ATOM 833 N N . GLU A 1 101 ? 10.035 3.413 -23.373 1.00 96.94 101 GLU A N 1
ATOM 834 C CA . GLU A 1 101 ? 11.176 4.250 -23.744 1.00 96.94 101 GLU A CA 1
ATOM 835 C C . GLU A 1 101 ? 12.426 3.414 -24.022 1.00 96.94 101 GLU A C 1
ATOM 837 O O . GLU A 1 101 ? 13.131 3.673 -24.995 1.00 96.94 101 GLU A O 1
ATOM 842 N N . MET A 1 102 ? 12.686 2.381 -23.219 1.00 97.25 102 MET A N 1
ATOM 843 C CA . MET A 1 102 ? 13.807 1.466 -23.428 1.00 97.25 102 MET A CA 1
ATOM 844 C C . MET A 1 102 ? 13.677 0.715 -24.758 1.00 97.25 102 MET A C 1
ATOM 846 O O . MET A 1 102 ? 14.654 0.625 -25.504 1.00 97.25 102 MET A O 1
ATOM 850 N N . ALA A 1 103 ? 12.479 0.225 -25.094 1.00 96.38 103 ALA A N 1
ATOM 851 C CA . ALA A 1 103 ? 12.226 -0.418 -26.382 1.00 96.38 103 ALA A CA 1
ATOM 852 C C . ALA A 1 103 ? 12.485 0.545 -27.557 1.00 96.38 103 ALA A C 1
ATOM 854 O O . ALA A 1 103 ? 13.179 0.186 -28.509 1.00 96.38 103 ALA A O 1
ATOM 855 N N . ASN A 1 104 ? 12.021 1.793 -27.448 1.00 96.50 104 ASN A N 1
ATOM 856 C CA . ASN A 1 104 ? 12.251 2.824 -28.462 1.00 96.50 104 ASN A CA 1
ATOM 857 C C . ASN A 1 104 ? 13.737 3.187 -28.599 1.00 96.50 104 ASN A C 1
ATOM 859 O O . ASN A 1 104 ? 14.242 3.308 -29.714 1.00 96.50 104 ASN A O 1
ATOM 863 N N . ARG A 1 105 ? 14.464 3.326 -27.482 1.00 96.88 105 ARG A N 1
ATOM 864 C CA . ARG A 1 105 ? 15.917 3.571 -27.488 1.00 96.88 105 ARG A CA 1
ATOM 865 C C . ARG A 1 105 ? 16.668 2.420 -28.154 1.00 96.88 105 ARG A C 1
ATOM 867 O O . ARG A 1 105 ? 17.554 2.674 -28.964 1.00 96.88 105 ARG A O 1
ATOM 874 N N . LYS A 1 106 ? 16.282 1.171 -27.873 1.00 97.50 106 LYS A N 1
ATOM 875 C CA . LYS A 1 106 ? 16.867 -0.018 -28.509 1.00 97.50 106 LYS A CA 1
ATOM 876 C C . LYS A 1 106 ? 16.647 -0.013 -30.022 1.00 97.50 106 LYS A C 1
ATOM 878 O O . LYS A 1 106 ? 17.590 -0.267 -30.766 1.00 97.50 106 LYS A O 1
ATOM 883 N N . LEU A 1 107 ? 15.438 0.319 -30.477 1.00 97.00 107 LEU A N 1
ATOM 884 C CA . LEU A 1 107 ? 15.127 0.409 -31.904 1.00 97.00 107 LEU A CA 1
ATOM 885 C C . LEU A 1 107 ? 15.940 1.513 -32.598 1.00 97.00 107 LEU A C 1
ATOM 887 O O . LEU A 1 107 ? 16.553 1.262 -33.634 1.00 97.00 107 LEU A O 1
ATOM 891 N N . LYS A 1 108 ? 16.009 2.712 -32.002 1.00 97.44 108 LYS A N 1
ATOM 892 C CA . LYS A 1 108 ? 16.833 3.817 -32.523 1.00 97.44 108 LYS A CA 1
ATOM 893 C C . LYS A 1 108 ? 18.307 3.428 -32.617 1.00 97.44 108 LYS A C 1
ATOM 895 O O . LYS A 1 108 ? 18.933 3.666 -33.643 1.00 97.44 108 LYS A O 1
ATOM 900 N N . MET A 1 109 ? 18.835 2.768 -31.585 1.00 97.81 109 MET A N 1
ATOM 901 C CA . MET A 1 109 ? 20.217 2.286 -31.572 1.00 97.81 109 MET A CA 1
ATOM 902 C C . MET A 1 109 ? 20.495 1.304 -32.717 1.00 97.81 109 MET A C 1
ATOM 904 O O . MET A 1 109 ? 21.502 1.431 -33.404 1.00 97.81 109 MET A O 1
ATOM 908 N N . GLN A 1 110 ? 19.582 0.365 -32.981 1.00 97.69 110 GLN A N 1
ATOM 909 C CA . GLN A 1 110 ? 19.707 -0.540 -34.129 1.00 97.69 110 GLN A CA 1
ATOM 910 C C . GLN A 1 110 ? 19.701 0.210 -35.469 1.00 97.69 110 GLN A C 1
ATOM 912 O O . GLN A 1 110 ? 20.429 -0.176 -36.381 1.00 97.69 110 GLN A O 1
ATOM 917 N N . GLY A 1 111 ? 18.910 1.281 -35.585 1.00 97.75 111 GLY A N 1
ATOM 918 C CA . GLY A 1 111 ? 18.935 2.175 -36.743 1.00 97.75 111 GLY A CA 1
ATOM 919 C C . GLY A 1 111 ? 20.299 2.840 -36.938 1.00 97.75 111 GLY A C 1
ATOM 920 O O . GLY A 1 111 ? 20.856 2.769 -38.031 1.00 97.75 111 GLY A O 1
ATOM 921 N N . TYR A 1 112 ? 20.878 3.403 -35.872 1.00 98.12 112 TYR A N 1
ATOM 922 C CA . TYR A 1 112 ? 22.203 4.029 -35.931 1.00 98.12 112 TYR A CA 1
ATOM 923 C C . TYR A 1 112 ? 23.312 3.046 -36.308 1.00 98.12 112 TYR A C 1
ATOM 925 O O . TYR A 1 112 ? 24.165 3.393 -37.114 1.00 98.12 112 TYR A O 1
ATOM 933 N N . ILE A 1 113 ? 23.271 1.809 -35.804 1.00 98.19 113 ILE A N 1
ATOM 934 C CA . ILE A 1 113 ? 24.244 0.768 -36.176 1.00 98.19 113 ILE A CA 1
ATOM 935 C C . ILE A 1 113 ? 24.191 0.474 -37.682 1.00 98.19 113 ILE A C 1
ATOM 937 O O . ILE A 1 113 ? 25.230 0.355 -38.328 1.00 98.19 113 ILE A O 1
ATOM 941 N N . LYS A 1 114 ? 22.987 0.374 -38.262 1.00 97.69 114 LYS A N 1
ATOM 942 C CA . LYS A 1 114 ? 22.827 0.148 -39.708 1.00 97.69 114 LYS A CA 1
ATOM 943 C C . LYS A 1 114 ? 23.341 1.330 -40.527 1.00 97.69 114 LYS A C 1
ATOM 945 O O . LYS A 1 114 ? 24.009 1.117 -41.534 1.00 97.69 114 LYS A O 1
ATOM 950 N N . LEU A 1 115 ? 23.040 2.550 -40.088 1.00 98.12 115 LEU A N 1
ATOM 951 C CA . LEU A 1 115 ? 23.483 3.771 -40.755 1.00 98.12 115 LEU A CA 1
ATOM 952 C C . LEU A 1 115 ? 25.012 3.914 -40.710 1.00 98.12 115 LEU A C 1
ATOM 954 O O . LEU A 1 115 ? 25.625 4.208 -41.730 1.00 98.12 115 LEU A O 1
ATOM 958 N N . ASP A 1 116 ? 25.638 3.629 -39.566 1.00 98.06 116 ASP A N 1
ATOM 959 C CA . ASP A 1 116 ? 27.099 3.627 -39.422 1.00 98.06 116 ASP A CA 1
ATOM 960 C C . ASP A 1 116 ? 27.757 2.605 -40.363 1.00 98.06 116 ASP A C 1
ATOM 962 O O . ASP A 1 116 ? 28.714 2.928 -41.063 1.00 98.06 116 ASP A O 1
ATOM 966 N N . ALA A 1 117 ? 27.200 1.394 -40.465 1.00 97.88 117 ALA A N 1
ATOM 967 C CA . ALA A 1 117 ? 27.688 0.382 -41.402 1.00 97.88 117 ALA A CA 1
ATOM 968 C C . ALA A 1 117 ? 27.601 0.843 -42.871 1.00 97.88 117 ALA A C 1
ATOM 970 O O . ALA A 1 117 ? 28.552 0.647 -43.630 1.00 97.88 117 ALA A O 1
ATOM 971 N N . GLN A 1 118 ? 26.501 1.494 -43.267 1.00 97.69 118 GLN A N 1
ATOM 972 C CA . GLN A 1 118 ? 26.340 2.049 -44.617 1.00 97.69 118 GLN A CA 1
ATOM 973 C C . GLN A 1 118 ? 27.341 3.175 -44.900 1.00 97.69 118 GLN A C 1
ATOM 975 O O . GLN A 1 118 ? 27.976 3.183 -45.954 1.00 97.69 118 GLN A O 1
ATOM 980 N N . LEU A 1 119 ? 27.527 4.098 -43.952 1.00 98.12 119 LEU A N 1
ATOM 981 C CA . LEU A 1 119 ? 28.488 5.194 -44.087 1.00 98.12 119 LEU A CA 1
ATOM 982 C C . LEU A 1 119 ? 29.928 4.686 -44.181 1.00 98.12 119 LEU A C 1
ATOM 984 O O . LEU A 1 119 ? 30.712 5.219 -44.966 1.00 98.12 119 LEU A O 1
ATOM 988 N N . ARG A 1 120 ? 30.288 3.646 -43.421 1.00 97.75 120 ARG A N 1
ATOM 989 C CA . ARG A 1 120 ? 31.602 2.996 -43.537 1.00 97.75 120 ARG A CA 1
ATOM 990 C C . ARG A 1 120 ? 31.795 2.380 -44.915 1.00 97.75 120 ARG A C 1
ATOM 992 O O . ARG A 1 120 ? 32.811 2.642 -45.548 1.00 97.75 120 ARG A O 1
ATOM 999 N N . GLN A 1 121 ? 30.796 1.648 -45.410 1.00 97.94 121 GLN A N 1
ATOM 1000 C CA . GLN A 1 121 ? 30.844 1.058 -46.745 1.00 97.94 121 GLN A CA 1
ATOM 1001 C C . GLN A 1 121 ? 31.028 2.126 -47.834 1.00 97.94 121 GLN A C 1
ATOM 1003 O O . GLN A 1 121 ? 31.865 1.954 -48.718 1.00 97.94 121 GLN A O 1
ATOM 1008 N N . GLN A 1 122 ? 30.286 3.236 -47.769 1.00 97.50 122 GLN A N 1
ATOM 1009 C CA . GLN A 1 122 ? 30.446 4.337 -48.723 1.00 97.50 122 GLN A CA 1
ATOM 1010 C C . GLN A 1 122 ? 31.823 4.995 -48.626 1.00 97.50 122 GLN A C 1
ATOM 1012 O O . GLN A 1 122 ? 32.453 5.230 -49.653 1.00 97.50 122 GLN A O 1
ATOM 1017 N N . ASN A 1 123 ? 32.328 5.231 -47.413 1.00 97.94 123 ASN A N 1
ATOM 1018 C CA . ASN A 1 123 ? 33.677 5.762 -47.224 1.00 97.94 123 ASN A CA 1
ATOM 1019 C C . ASN A 1 123 ? 34.747 4.844 -47.821 1.00 97.94 123 ASN A C 1
ATOM 1021 O O . ASN A 1 123 ? 35.693 5.331 -48.433 1.00 97.94 123 ASN A O 1
ATOM 1025 N N . ASP A 1 124 ? 34.611 3.528 -47.669 1.00 97.75 124 ASP A N 1
ATOM 1026 C CA . ASP A 1 124 ? 35.569 2.574 -48.227 1.00 97.75 124 ASP A CA 1
ATOM 1027 C C . ASP A 1 124 ? 35.530 2.551 -49.761 1.00 97.75 124 ASP A C 1
ATOM 1029 O O . ASP A 1 124 ? 36.578 2.450 -50.401 1.00 97.75 124 ASP A O 1
ATOM 1033 N N . LEU A 1 125 ? 34.344 2.693 -50.364 1.00 97.94 125 LEU A N 1
ATOM 1034 C CA . LEU A 1 125 ? 34.199 2.822 -51.817 1.00 97.94 125 LEU A CA 1
ATOM 1035 C C . LEU A 1 125 ? 34.813 4.125 -52.338 1.00 97.94 125 LEU A C 1
ATOM 1037 O O . LEU A 1 125 ? 35.581 4.097 -53.298 1.00 97.94 125 LEU A O 1
ATOM 1041 N N . GLU A 1 126 ? 34.529 5.254 -51.691 1.00 97.38 126 GLU A N 1
ATOM 1042 C CA . GLU A 1 126 ? 35.087 6.547 -52.093 1.00 97.38 126 GLU A CA 1
ATOM 1043 C C . GLU A 1 126 ? 36.607 6.598 -51.900 1.00 97.38 126 GLU A C 1
ATOM 1045 O O . GLU A 1 126 ? 37.315 7.129 -52.753 1.00 97.38 126 GLU A O 1
ATOM 1050 N N . LYS A 1 127 ? 37.153 5.968 -50.851 1.00 97.69 127 LYS A N 1
ATOM 1051 C CA . LYS A 1 127 ? 38.610 5.823 -50.684 1.00 97.69 127 LYS A CA 1
ATOM 1052 C C . LYS A 1 127 ? 39.253 5.083 -51.854 1.00 97.69 127 LYS A C 1
ATOM 1054 O O . LYS A 1 127 ? 40.252 5.564 -52.383 1.00 97.69 127 LYS A O 1
ATOM 1059 N N . LYS A 1 128 ? 38.666 3.959 -52.286 1.00 97.50 128 LYS A N 1
ATOM 1060 C CA . LYS A 1 128 ? 39.141 3.214 -53.466 1.00 97.50 128 LYS A CA 1
ATOM 1061 C C . LYS A 1 128 ? 39.062 4.064 -54.730 1.00 97.50 128 LYS A C 1
ATOM 1063 O O . LYS A 1 128 ? 40.017 4.114 -55.495 1.00 97.50 128 LYS A O 1
ATOM 1068 N N . ARG A 1 129 ? 37.964 4.798 -54.919 1.00 96.81 129 ARG A N 1
ATOM 1069 C CA . ARG A 1 129 ? 37.791 5.702 -56.063 1.00 96.81 129 ARG A CA 1
ATOM 1070 C C . ARG A 1 129 ? 38.838 6.817 -56.087 1.00 96.81 129 ARG A C 1
ATOM 1072 O O . ARG A 1 129 ? 39.374 7.135 -57.145 1.00 96.81 129 ARG A O 1
ATOM 1079 N N . ILE A 1 130 ? 39.147 7.408 -54.932 1.00 97.69 130 ILE A N 1
ATOM 1080 C CA . ILE A 1 130 ? 40.208 8.415 -54.801 1.00 97.69 130 ILE A CA 1
ATOM 1081 C C . ILE A 1 130 ? 41.566 7.809 -55.170 1.00 97.69 130 ILE A C 1
ATOM 1083 O O . ILE A 1 130 ? 42.349 8.456 -55.861 1.00 97.69 130 ILE A O 1
ATOM 1087 N N . GLU A 1 131 ? 41.849 6.584 -54.735 1.00 97.56 131 GLU A N 1
ATOM 1088 C CA . GLU A 1 131 ? 43.087 5.877 -55.069 1.00 97.56 131 GLU A CA 1
ATOM 1089 C C . GLU A 1 131 ? 43.204 5.592 -56.575 1.00 97.56 131 GLU A C 1
ATOM 1091 O O . GLU A 1 131 ? 44.228 5.903 -57.180 1.00 97.56 131 GLU A O 1
ATOM 1096 N N . GLU A 1 132 ? 42.136 5.106 -57.211 1.00 96.56 132 GLU A N 1
ATOM 1097 C CA . GLU A 1 132 ? 42.077 4.910 -58.666 1.00 96.56 132 GLU A CA 1
ATOM 1098 C C . GLU A 1 132 ? 42.322 6.215 -59.436 1.00 96.56 132 GLU A C 1
ATOM 1100 O O . GLU A 1 132 ? 43.109 6.242 -60.384 1.00 96.56 132 GLU A O 1
ATOM 1105 N N . LEU A 1 133 ? 41.688 7.314 -59.014 1.00 96.50 133 LEU A N 1
ATOM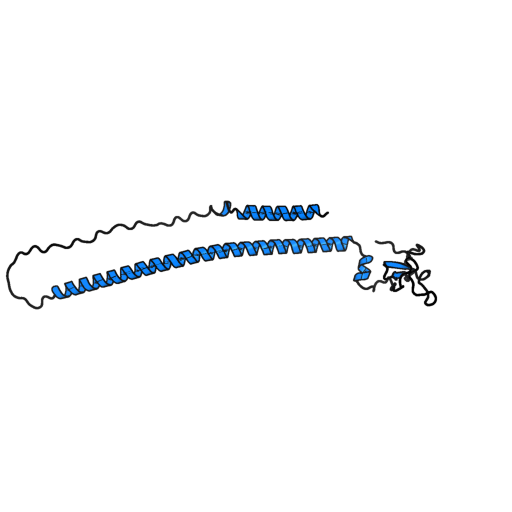 1106 C CA . LEU A 1 133 ? 41.879 8.630 -59.628 1.00 96.50 133 LEU A CA 1
ATOM 1107 C C . LEU A 1 133 ? 43.310 9.146 -59.448 1.00 96.50 133 LEU A C 1
ATOM 1109 O O . LEU A 1 133 ? 43.875 9.696 -60.390 1.00 96.50 133 LEU A O 1
ATOM 1113 N N . ARG A 1 134 ? 43.917 8.944 -58.272 1.00 95.56 134 ARG A N 1
ATOM 1114 C CA . ARG A 1 134 ? 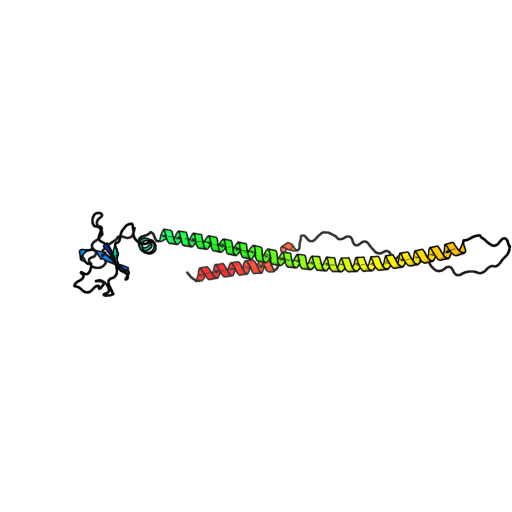45.325 9.295 -58.027 1.00 95.56 134 ARG A CA 1
ATOM 1115 C C . ARG A 1 134 ? 46.261 8.518 -58.948 1.00 95.56 134 ARG A C 1
ATOM 1117 O O . ARG A 1 134 ? 47.126 9.125 -59.568 1.00 95.56 134 ARG A O 1
ATOM 1124 N N . ASN A 1 135 ? 46.042 7.212 -59.096 1.00 95.69 135 ASN A N 1
ATOM 1125 C CA . ASN A 1 135 ? 46.825 6.367 -60.001 1.00 95.69 135 ASN A CA 1
ATOM 1126 C C . ASN A 1 135 ? 46.667 6.799 -61.469 1.00 95.69 135 ASN A C 1
ATOM 1128 O O . ASN A 1 135 ? 47.635 6.791 -62.227 1.00 95.69 135 ASN A O 1
ATOM 1132 N N . TYR A 1 136 ? 45.459 7.201 -61.875 1.00 94.00 136 TYR A N 1
ATOM 1133 C CA . TYR A 1 136 ? 45.201 7.726 -63.217 1.00 94.00 136 TYR A CA 1
ATOM 1134 C C . TYR A 1 136 ? 45.941 9.046 -63.482 1.00 94.00 136 TYR A C 1
ATOM 1136 O O . TYR A 1 136 ? 46.527 9.209 -64.553 1.00 94.00 136 TYR A O 1
ATOM 1144 N N . ILE A 1 137 ? 45.928 9.973 -62.517 1.00 94.62 137 ILE A N 1
ATOM 1145 C CA . ILE A 1 137 ? 46.649 11.251 -62.613 1.00 94.62 137 ILE A CA 1
ATOM 1146 C C . ILE A 1 137 ? 48.155 10.993 -62.752 1.00 94.62 137 ILE A C 1
ATOM 1148 O O . ILE A 1 137 ? 48.742 11.433 -63.736 1.00 94.62 137 ILE A O 1
ATOM 1152 N N . ASP A 1 138 ? 48.743 10.190 -61.860 1.00 94.38 138 ASP A N 1
ATOM 1153 C CA . ASP A 1 138 ? 50.174 9.840 -61.884 1.00 94.38 138 ASP A CA 1
ATOM 1154 C C . ASP A 1 138 ? 50.596 9.181 -63.213 1.00 94.38 138 ASP A C 1
ATOM 1156 O O . ASP A 1 138 ? 51.630 9.515 -63.796 1.00 94.38 138 ASP A O 1
ATOM 1160 N N . TYR A 1 139 ? 49.765 8.283 -63.754 1.00 92.75 139 TYR A N 1
ATOM 1161 C CA . TYR A 1 139 ? 50.009 7.662 -65.058 1.00 92.75 139 TYR A CA 1
ATOM 1162 C C . TYR A 1 139 ? 50.071 8.680 -66.205 1.00 92.75 139 TYR A C 1
ATOM 1164 O O . TYR A 1 139 ? 50.899 8.544 -67.111 1.00 92.75 139 TYR A O 1
ATOM 1172 N N . HIS A 1 140 ? 49.181 9.674 -66.204 1.00 88.88 140 HIS A N 1
ATOM 1173 C CA . HIS A 1 140 ? 49.128 10.682 -67.258 1.00 88.88 140 HIS A CA 1
ATOM 1174 C C . HIS A 1 140 ? 50.209 11.751 -67.103 1.00 88.88 140 HIS A C 1
ATOM 1176 O O . HIS A 1 140 ? 50.804 12.116 -68.115 1.00 88.88 140 HIS A O 1
ATOM 1182 N N . GLU A 1 141 ? 50.524 12.171 -65.877 1.00 88.06 141 GLU A N 1
ATOM 1183 C CA . GLU A 1 141 ? 51.617 13.108 -65.589 1.00 88.06 141 GLU A CA 1
ATOM 1184 C C . GLU A 1 141 ? 52.959 12.570 -66.108 1.00 88.06 141 GLU A C 1
ATOM 1186 O O . GLU A 1 141 ? 53.644 13.263 -66.863 1.00 88.06 141 GLU A O 1
ATOM 1191 N N . LYS A 1 142 ? 53.258 11.286 -65.860 1.00 80.69 142 LYS A N 1
ATOM 1192 C CA . LYS A 1 142 ? 54.457 10.591 -66.374 1.00 80.69 142 LYS A CA 1
ATOM 1193 C C . LYS A 1 142 ? 54.548 10.506 -67.902 1.00 80.69 142 LYS A C 1
ATOM 1195 O O . LYS A 1 142 ? 55.628 10.278 -68.437 1.00 80.69 142 LYS A O 1
ATOM 1200 N N . ARG A 1 143 ? 53.430 10.630 -68.630 1.00 69.94 143 ARG A N 1
ATOM 1201 C CA . ARG A 1 143 ? 53.406 10.605 -70.110 1.00 69.94 143 ARG A CA 1
ATOM 1202 C C . ARG A 1 143 ? 53.476 11.993 -70.734 1.00 69.94 143 ARG A C 1
ATOM 1204 O O . ARG A 1 143 ? 53.774 12.092 -71.920 1.00 69.94 143 ARG A O 1
ATOM 1211 N N . THR A 1 144 ? 53.164 13.037 -69.973 1.00 61.97 144 THR A N 1
ATOM 1212 C CA . THR A 1 144 ? 53.217 14.433 -70.424 1.00 61.97 144 THR A CA 1
ATOM 1213 C C . THR A 1 144 ? 54.538 15.129 -70.124 1.00 61.97 144 THR A C 1
ATOM 1215 O O . THR A 1 144 ? 54.671 16.282 -70.518 1.00 61.97 144 THR A O 1
ATOM 1218 N N . ASP A 1 145 ? 55.512 14.455 -69.501 1.00 52.97 145 ASP A N 1
ATOM 1219 C CA . ASP A 1 145 ? 56.877 14.975 -69.356 1.00 52.97 145 ASP A CA 1
ATOM 1220 C C . ASP A 1 145 ? 57.506 15.247 -70.741 1.00 52.97 145 ASP A C 1
ATOM 1222 O O . ASP A 1 145 ? 57.835 14.305 -71.471 1.00 52.97 145 ASP A O 1
ATOM 1226 N N . PRO A 1 146 ? 57.712 16.518 -71.140 1.00 55.12 146 PRO A N 1
ATOM 1227 C CA . PRO A 1 146 ? 58.285 16.887 -72.424 1.00 55.12 146 PRO A CA 1
ATOM 1228 C C . PRO A 1 146 ? 59.801 17.055 -72.282 1.00 55.12 146 PRO A C 1
ATOM 1230 O O . PRO A 1 146 ? 60.360 18.101 -72.604 1.00 55.12 146 PRO A O 1
ATOM 1233 N N . THR A 1 147 ? 60.478 16.009 -71.810 1.00 55.03 147 THR A N 1
ATOM 1234 C CA . THR A 1 147 ? 61.943 15.997 -71.692 1.00 55.03 147 THR A CA 1
ATOM 1235 C C . THR A 1 147 ? 62.527 14.781 -72.401 1.00 55.03 147 THR A C 1
ATOM 1237 O O . THR A 1 147 ? 63.190 13.955 -71.789 1.00 55.03 147 THR A O 1
ATOM 1240 N N . ASN A 1 148 ? 62.185 14.632 -73.687 1.00 49.94 148 ASN A N 1
ATOM 1241 C CA . ASN A 1 148 ? 63.041 14.128 -74.776 1.00 49.94 148 ASN A CA 1
ATOM 1242 C C . ASN A 1 148 ? 62.191 13.728 -75.991 1.00 49.94 148 ASN A C 1
ATOM 1244 O O . ASN A 1 148 ? 61.806 12.572 -76.123 1.00 49.94 148 ASN A O 1
ATOM 1248 N N . SER A 1 149 ? 61.950 14.677 -76.899 1.00 42.44 149 SER A N 1
ATOM 1249 C CA . SER A 1 149 ? 61.950 14.416 -78.349 1.00 42.44 149 SER A CA 1
ATOM 1250 C C . SER A 1 149 ? 61.742 15.725 -79.111 1.00 42.44 149 SER A C 1
ATOM 1252 O O . SER A 1 149 ? 60.644 16.051 -79.566 1.00 42.44 149 SER A O 1
ATOM 1254 N N . ALA A 1 150 ? 62.835 16.461 -79.295 1.00 47.75 150 ALA A N 1
ATOM 1255 C CA . ALA A 1 150 ? 63.076 17.022 -80.612 1.00 47.75 150 ALA A CA 1
ATOM 1256 C C . ALA A 1 150 ? 63.245 15.825 -81.564 1.00 47.75 150 ALA A C 1
ATOM 1258 O O . ALA A 1 150 ? 64.296 15.204 -81.554 1.00 47.75 150 ALA A O 1
ATOM 1259 N N . ASP A 1 151 ? 62.159 15.404 -82.217 1.00 40.94 151 ASP A N 1
ATOM 1260 C CA . ASP A 1 151 ? 62.147 14.881 -83.592 1.00 40.94 151 ASP A CA 1
ATOM 1261 C C . ASP A 1 151 ? 60.744 14.381 -83.984 1.00 40.94 151 ASP A C 1
ATOM 1263 O O . ASP A 1 151 ? 60.252 13.337 -83.573 1.00 40.94 151 ASP A O 1
ATOM 1267 N N . MET A 1 152 ? 60.067 15.230 -84.754 1.00 48.00 152 MET A N 1
ATOM 1268 C CA . MET A 1 152 ? 59.528 14.935 -86.083 1.00 48.00 152 MET A CA 1
ATOM 1269 C C . MET A 1 152 ? 58.911 13.545 -86.412 1.00 48.00 152 MET A C 1
ATOM 1271 O O . MET A 1 152 ? 59.572 12.518 -86.478 1.00 48.00 152 MET A O 1
ATOM 1275 N N . PHE A 1 153 ? 57.654 13.639 -86.878 1.00 44.12 153 PHE A N 1
ATOM 1276 C CA . PHE A 1 153 ? 56.915 12.807 -87.852 1.00 44.12 153 PHE A CA 1
ATOM 1277 C C . PHE A 1 153 ? 56.102 11.549 -87.441 1.00 44.12 153 PHE A C 1
ATOM 1279 O O . PHE A 1 153 ? 56.608 10.483 -87.128 1.00 44.12 153 PHE A O 1
ATOM 1286 N N . ARG A 1 154 ? 54.787 11.684 -87.720 1.00 48.25 154 ARG A N 1
ATOM 1287 C CA . ARG A 1 154 ? 53.828 10.720 -88.318 1.00 48.25 154 ARG A CA 1
ATOM 1288 C C . ARG A 1 154 ? 53.625 9.347 -87.655 1.00 48.25 154 ARG A C 1
ATOM 1290 O O . ARG A 1 154 ? 54.367 8.406 -87.901 1.00 48.25 154 ARG A O 1
ATOM 1297 N N . SER A 1 155 ? 52.408 9.135 -87.141 1.00 41.50 155 SER A N 1
ATOM 1298 C CA . SER A 1 155 ? 51.486 8.147 -87.738 1.00 41.50 155 SER A CA 1
ATOM 1299 C C . SER A 1 155 ? 50.091 8.174 -87.120 1.00 41.50 155 SER A C 1
ATOM 1301 O O . SER A 1 155 ? 49.915 8.129 -85.907 1.00 41.50 155 SER A O 1
ATOM 1303 N N . SER A 1 156 ? 49.089 8.167 -88.000 1.00 53.97 156 SER A N 1
ATOM 1304 C CA . SER A 1 156 ? 47.702 7.835 -87.682 1.00 53.97 156 SER A CA 1
ATOM 1305 C C . SER A 1 156 ? 47.617 6.468 -87.004 1.00 53.97 156 SER A C 1
ATOM 1307 O O . SER A 1 156 ? 47.825 5.447 -87.655 1.00 53.97 156 SER A O 1
ATOM 1309 N N . ARG A 1 157 ? 47.217 6.421 -85.732 1.00 45.03 157 ARG A N 1
ATOM 1310 C CA . ARG A 1 157 ? 46.519 5.258 -85.172 1.00 45.03 157 ARG A CA 1
ATOM 1311 C C . ARG A 1 157 ? 45.329 5.747 -84.363 1.00 45.03 157 ARG A C 1
ATOM 1313 O O . ARG A 1 157 ? 45.475 6.466 -83.382 1.00 45.03 157 ARG A O 1
ATOM 1320 N N . ARG A 1 158 ? 44.139 5.360 -84.826 1.00 55.22 158 ARG A N 1
ATOM 1321 C CA . ARG A 1 158 ? 42.872 5.512 -84.110 1.00 55.22 158 ARG A CA 1
ATOM 1322 C C . ARG A 1 158 ? 42.988 4.719 -82.807 1.00 55.22 158 ARG A C 1
ATOM 1324 O O . ARG A 1 158 ? 42.883 3.498 -82.830 1.00 55.22 158 ARG A O 1
ATOM 1331 N N . VAL A 1 159 ? 43.247 5.394 -81.693 1.00 49.03 159 VAL A N 1
ATOM 1332 C CA . VAL A 1 159 ? 43.173 4.773 -80.368 1.00 49.03 159 VAL A CA 1
ATOM 1333 C C . VAL A 1 159 ? 41.725 4.882 -79.905 1.00 49.03 159 VAL A C 1
ATOM 1335 O O . VAL A 1 159 ? 41.180 5.980 -79.788 1.00 49.03 159 VAL A O 1
ATOM 1338 N N . CYS A 1 160 ? 41.083 3.729 -79.714 1.00 53.12 160 CYS A N 1
ATOM 1339 C CA . CYS A 1 160 ? 39.743 3.622 -79.151 1.00 53.12 160 CYS A CA 1
ATOM 1340 C C . CYS A 1 160 ? 39.675 4.379 -77.823 1.00 53.12 160 CYS A C 1
ATOM 1342 O O . CYS A 1 160 ? 40.365 4.042 -76.865 1.00 53.12 160 CYS A O 1
ATOM 1344 N N . ARG A 1 161 ? 38.823 5.403 -77.788 1.00 54.78 161 ARG A N 1
ATOM 1345 C CA . ARG A 1 161 ? 38.495 6.185 -76.598 1.00 54.78 161 ARG A CA 1
ATOM 1346 C C . ARG A 1 161 ? 37.713 5.285 -75.628 1.00 54.78 161 ARG A C 1
ATOM 1348 O O . ARG A 1 161 ? 36.634 4.824 -76.011 1.00 54.78 161 ARG A O 1
ATOM 1355 N N . PRO A 1 162 ? 38.196 5.015 -74.406 1.00 52.41 162 PRO A N 1
ATOM 1356 C CA . PRO A 1 162 ? 37.387 4.336 -73.402 1.00 52.41 162 PRO A CA 1
ATOM 1357 C C . PRO A 1 162 ? 36.200 5.228 -73.018 1.00 52.41 162 PRO A C 1
ATOM 1359 O O . PRO A 1 162 ? 36.341 6.445 -72.879 1.00 52.41 162 PRO A O 1
ATOM 1362 N N . ARG A 1 163 ? 35.014 4.625 -72.911 1.00 57.84 163 ARG A N 1
ATOM 1363 C CA . ARG A 1 163 ? 33.757 5.314 -72.585 1.00 57.84 163 ARG A CA 1
ATOM 1364 C C . ARG A 1 163 ? 33.818 5.870 -71.158 1.00 57.84 163 ARG A C 1
ATOM 1366 O O . ARG A 1 163 ? 34.153 5.140 -70.231 1.00 57.84 163 ARG A O 1
ATOM 1373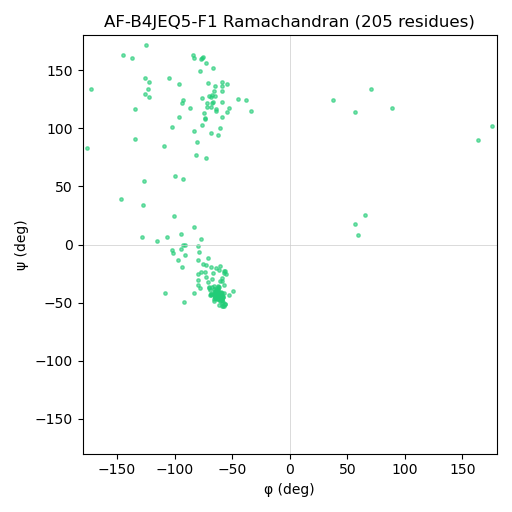 N N . THR A 1 164 ? 33.441 7.134 -70.987 1.00 53.25 164 THR A N 1
ATOM 1374 C CA . THR A 1 164 ? 33.171 7.750 -69.680 1.00 53.25 164 THR A CA 1
ATOM 1375 C C . THR A 1 164 ? 32.055 6.983 -68.951 1.00 53.25 164 THR A C 1
ATOM 1377 O O . THR A 1 164 ? 31.049 6.662 -69.592 1.00 53.25 164 THR A O 1
ATOM 1380 N N . PRO A 1 165 ? 32.172 6.691 -67.639 1.00 44.50 165 PRO A N 1
ATOM 1381 C CA . PRO A 1 165 ? 31.088 6.062 -66.894 1.00 44.50 165 PRO A CA 1
ATOM 1382 C C . PRO A 1 165 ? 29.942 7.061 -66.720 1.00 44.50 165 PRO A C 1
ATOM 1384 O O . PR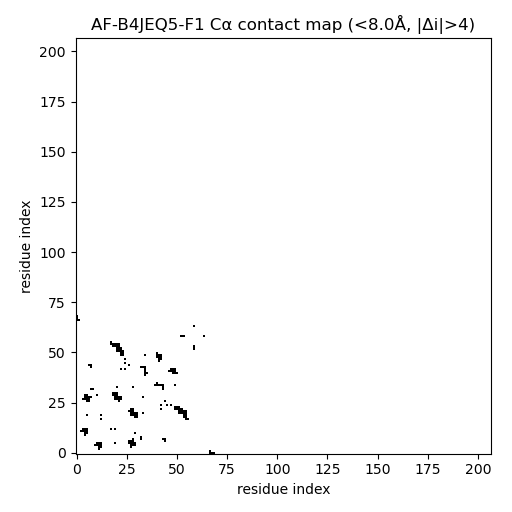O A 1 165 ? 30.151 8.190 -66.273 1.00 44.50 165 PRO A O 1
ATOM 1387 N N . SER A 1 166 ? 28.731 6.654 -67.092 1.00 50.78 166 SER A N 1
ATOM 1388 C CA . SER A 1 166 ? 27.523 7.461 -66.933 1.00 50.78 166 SER A CA 1
ATOM 1389 C C . SER A 1 166 ? 27.173 7.634 -65.453 1.00 50.78 166 SER A C 1
ATOM 1391 O O . SER A 1 166 ? 27.061 6.657 -64.716 1.00 50.78 166 SER A O 1
ATOM 1393 N N . SER A 1 167 ? 26.961 8.880 -65.032 1.00 46.94 167 SER A N 1
ATOM 1394 C CA . SER A 1 167 ? 26.407 9.227 -63.725 1.00 46.94 167 SER A CA 1
ATOM 1395 C C . SER A 1 167 ? 24.938 8.806 -63.659 1.00 46.94 167 SER A C 1
ATOM 1397 O O . SER A 1 167 ? 24.055 9.536 -64.117 1.00 46.94 167 SER A O 1
ATOM 1399 N N . LEU A 1 168 ? 24.658 7.628 -63.102 1.00 40.34 168 LEU A N 1
ATOM 1400 C CA . LEU A 1 168 ? 23.303 7.317 -62.664 1.00 40.34 168 LEU A CA 1
ATOM 1401 C C . LEU A 1 168 ? 23.031 8.112 -61.388 1.00 40.34 168 LEU A C 1
ATOM 1403 O O . LEU A 1 168 ? 23.608 7.859 -60.334 1.00 40.34 168 LEU A O 1
ATOM 1407 N N . SER A 1 169 ? 22.175 9.117 -61.572 1.00 51.84 169 SER A N 1
ATOM 1408 C CA . SER A 1 169 ? 21.399 9.822 -60.559 1.00 51.84 169 SER A CA 1
ATOM 1409 C C . SER A 1 169 ? 20.990 8.880 -59.424 1.00 51.84 169 SER A C 1
ATOM 1411 O O . SER A 1 169 ? 20.219 7.944 -59.640 1.00 51.84 169 SER A O 1
ATOM 1413 N N . VAL A 1 170 ? 21.511 9.132 -58.222 1.00 41.25 170 VAL A N 1
ATOM 1414 C CA . VAL A 1 170 ? 20.944 8.585 -56.991 1.00 41.25 170 VAL A CA 1
ATOM 1415 C C . VAL A 1 170 ? 20.046 9.675 -56.432 1.00 41.25 170 VAL A C 1
ATOM 1417 O O . VAL A 1 170 ? 20.504 10.744 -56.038 1.00 41.25 170 VAL A O 1
ATOM 1420 N N . SER A 1 171 ? 18.752 9.404 -56.508 1.00 43.44 171 SER A N 1
ATOM 1421 C CA . SER A 1 171 ? 17.661 10.259 -56.071 1.00 43.44 171 SER A CA 1
ATOM 1422 C C . SER A 1 171 ? 17.735 10.599 -54.583 1.00 43.44 171 SER A C 1
ATOM 1424 O O . SER A 1 171 ? 17.999 9.731 -53.749 1.00 43.44 171 SER A O 1
ATOM 1426 N N . ASP A 1 172 ? 17.419 11.863 -54.303 1.00 44.66 172 ASP A N 1
ATOM 1427 C CA . ASP A 1 172 ? 17.038 12.427 -53.011 1.00 44.66 172 ASP A CA 1
ATOM 1428 C C . ASP A 1 172 ? 16.150 11.472 -52.200 1.00 44.66 172 ASP A C 1
ATOM 1430 O O . ASP A 1 172 ? 15.066 11.082 -52.638 1.00 44.66 172 ASP A O 1
ATOM 1434 N N . THR A 1 173 ? 16.570 11.154 -50.977 1.00 46.66 173 THR A N 1
ATOM 1435 C CA . THR A 1 173 ? 15.661 10.674 -49.930 1.00 46.66 173 THR A CA 1
ATOM 1436 C C . THR A 1 173 ? 15.516 11.763 -48.884 1.00 46.66 173 THR A C 1
ATOM 1438 O O . THR A 1 173 ? 16.205 11.776 -47.863 1.00 46.66 173 THR A O 1
ATOM 1441 N N . THR A 1 174 ? 14.599 12.688 -49.155 1.00 48.41 174 THR A N 1
ATOM 1442 C CA . THR A 1 174 ? 14.003 13.562 -48.150 1.00 48.41 174 THR A CA 1
ATOM 1443 C C . THR A 1 174 ? 13.215 12.706 -47.155 1.00 48.41 174 THR A C 1
ATOM 1445 O O . THR A 1 174 ? 12.249 12.027 -47.499 1.00 48.41 174 THR A O 1
ATOM 1448 N N . LEU A 1 175 ? 13.643 12.710 -45.892 1.00 43.44 175 LEU A N 1
ATOM 1449 C CA . LEU A 1 175 ? 12.860 12.176 -44.781 1.00 43.44 175 LEU A CA 1
ATOM 1450 C C . LEU A 1 175 ? 11.757 13.184 -44.442 1.00 43.44 175 LEU A C 1
ATOM 1452 O O . LEU A 1 175 ? 12.013 14.199 -43.798 1.00 43.44 175 LEU A O 1
ATOM 1456 N N . THR A 1 176 ? 10.528 12.894 -44.863 1.00 41.22 176 THR A N 1
ATOM 1457 C CA . THR A 1 176 ? 9.317 13.543 -44.350 1.00 41.22 176 THR A CA 1
ATOM 1458 C C . THR A 1 176 ? 9.152 13.207 -42.868 1.00 41.22 176 THR A C 1
ATOM 1460 O O . THR A 1 176 ? 8.957 12.048 -42.488 1.00 41.22 176 THR A O 1
ATOM 1463 N N . THR A 1 177 ? 9.240 14.226 -42.019 1.00 45.28 177 THR A N 1
ATOM 1464 C CA . THR A 1 177 ? 8.914 14.166 -40.595 1.00 45.28 177 THR A CA 1
ATOM 1465 C C . THR A 1 177 ? 7.407 14.293 -40.404 1.00 45.28 177 THR A C 1
ATOM 1467 O O . THR A 1 177 ? 6.937 15.348 -40.013 1.00 45.28 177 THR A O 1
ATOM 1470 N N . ASP A 1 178 ? 6.657 13.224 -40.656 1.00 44.91 178 ASP A N 1
ATOM 1471 C CA . ASP A 1 178 ? 5.244 13.141 -40.271 1.00 44.91 178 ASP A CA 1
ATOM 1472 C C . ASP A 1 178 ? 4.995 11.780 -39.621 1.00 44.91 178 ASP A C 1
ATOM 1474 O O . ASP A 1 178 ? 4.742 10.785 -40.292 1.00 44.91 178 ASP A O 1
ATOM 1478 N N . ASN A 1 179 ? 5.138 11.700 -38.2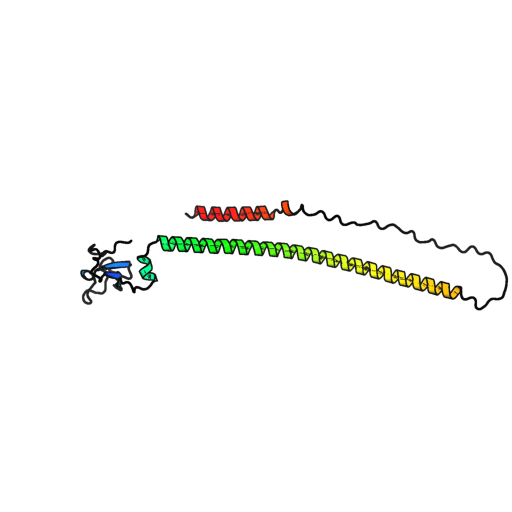96 1.00 45.91 179 ASN A N 1
ATOM 1479 C CA . ASN A 1 179 ? 4.753 10.511 -37.527 1.00 45.91 179 ASN A CA 1
ATOM 1480 C C . ASN A 1 179 ? 4.231 10.869 -36.125 1.00 45.91 179 ASN A C 1
ATOM 1482 O O . ASN A 1 179 ? 4.477 10.155 -35.153 1.00 45.91 179 ASN A O 1
ATOM 1486 N N . ASP A 1 180 ? 3.454 11.949 -36.027 1.00 45.09 180 ASP A N 1
ATOM 1487 C CA . ASP A 1 180 ? 2.708 12.284 -34.805 1.00 45.09 180 ASP A CA 1
ATOM 1488 C C . ASP A 1 180 ? 1.408 11.467 -34.638 1.00 45.09 180 ASP A C 1
ATOM 1490 O O . ASP A 1 180 ? 0.777 11.504 -33.579 1.00 45.09 180 ASP A O 1
ATOM 1494 N N . ASP A 1 181 ? 1.011 10.652 -35.624 1.00 44.84 181 ASP A N 1
ATOM 1495 C CA . ASP A 1 181 ? -0.298 9.974 -35.605 1.00 44.84 181 ASP A CA 1
ATOM 1496 C C . ASP A 1 181 ? -0.289 8.540 -35.023 1.00 44.84 181 ASP A C 1
ATOM 1498 O O . ASP A 1 181 ? -1.335 7.920 -34.810 1.00 44.84 181 ASP A O 1
ATOM 1502 N N . VAL A 1 182 ? 0.881 7.996 -34.659 1.00 45.75 182 VAL A N 1
ATOM 1503 C CA . VAL A 1 182 ? 0.985 6.628 -34.094 1.00 45.75 182 VAL A CA 1
ATOM 1504 C C . VAL A 1 182 ? 0.615 6.575 -32.599 1.00 45.75 182 VAL A C 1
ATOM 1506 O O . VAL A 1 182 ? 0.316 5.508 -32.054 1.00 45.75 182 VAL A O 1
ATOM 1509 N N . LEU A 1 183 ? 0.522 7.723 -31.917 1.00 47.12 183 LEU A N 1
ATOM 1510 C CA . LEU A 1 183 ? 0.214 7.780 -30.482 1.00 47.12 183 LEU A CA 1
ATOM 1511 C C . LEU A 1 183 ? -1.259 7.447 -30.151 1.00 47.12 183 LEU A C 1
ATOM 1513 O O . LEU A 1 183 ? -1.572 7.091 -29.013 1.00 47.12 183 LEU A O 1
ATOM 1517 N N . LYS A 1 184 ? -2.178 7.500 -31.129 1.00 46.47 184 LYS A N 1
ATOM 1518 C CA . LYS A 1 184 ? -3.630 7.348 -30.887 1.00 46.47 184 LYS A CA 1
ATOM 1519 C C . LYS A 1 184 ? -4.169 5.914 -30.975 1.00 46.47 184 LYS A C 1
ATOM 1521 O O . LYS A 1 184 ? -5.310 5.677 -30.579 1.00 46.47 184 LYS A O 1
ATOM 1526 N N . LYS A 1 185 ? -3.383 4.932 -31.433 1.00 45.00 185 LYS A N 1
ATOM 1527 C CA . LYS A 1 185 ? 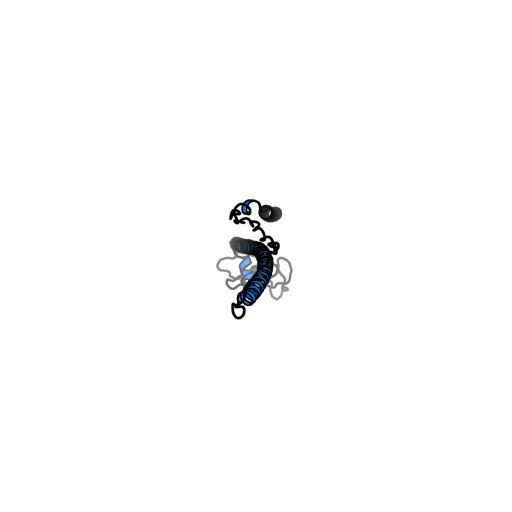-3.848 3.538 -31.629 1.00 45.00 185 LYS A CA 1
ATOM 1528 C C . LYS A 1 185 ? -2.970 2.475 -30.957 1.00 45.00 185 LYS A C 1
ATOM 1530 O O . LYS A 1 185 ? -2.865 1.359 -31.453 1.00 45.00 185 LYS A O 1
ATOM 1535 N N . SER A 1 186 ? -2.376 2.765 -29.798 1.00 48.53 186 SER A N 1
ATOM 1536 C CA . SER A 1 186 ? -1.666 1.724 -29.041 1.00 48.53 186 SER A CA 1
ATOM 1537 C C . SER A 1 186 ? -2.657 0.725 -28.404 1.00 48.53 186 SER A C 1
ATOM 1539 O O . SER A 1 186 ? -3.452 1.126 -27.543 1.00 48.53 186 SER A O 1
ATOM 1541 N N . PRO A 1 187 ? -2.617 -0.579 -28.753 1.00 56.88 187 PRO A N 1
ATOM 1542 C CA . PRO A 1 187 ? -3.466 -1.613 -28.143 1.00 56.88 187 PRO A CA 1
ATOM 1543 C C . PRO A 1 187 ? -3.240 -1.752 -26.625 1.00 56.88 187 PRO A C 1
ATOM 1545 O O . PRO A 1 187 ? -4.122 -2.219 -25.902 1.00 56.88 187 PRO A O 1
ATOM 1548 N N . ASN A 1 188 ? -2.114 -1.247 -26.112 1.00 58.66 188 ASN A N 1
ATOM 1549 C CA . ASN A 1 188 ? -1.753 -1.310 -24.697 1.00 58.66 188 ASN A CA 1
ATOM 1550 C C . ASN A 1 188 ? -2.559 -0.345 -23.809 1.00 58.66 188 ASN A C 1
ATOM 1552 O O . ASN A 1 188 ? -2.749 -0.621 -22.625 1.00 58.66 188 ASN A O 1
ATOM 1556 N N . LEU A 1 189 ? -3.108 0.748 -24.359 1.00 59.00 189 LEU A N 1
ATOM 1557 C CA . LEU A 1 189 ? -3.964 1.659 -23.584 1.00 59.00 189 LEU A CA 1
ATOM 1558 C C . LEU A 1 189 ? -5.326 1.018 -23.271 1.00 59.00 189 LEU A C 1
ATOM 1560 O O . LEU A 1 189 ? -5.898 1.248 -22.205 1.00 59.00 189 LEU A O 1
ATOM 1564 N N . LYS A 1 190 ? -5.829 0.169 -24.180 1.00 63.62 190 LYS A N 1
ATOM 1565 C CA . LYS A 1 190 ? -7.036 -0.637 -23.947 1.00 63.62 190 LYS A CA 1
ATOM 1566 C C . LYS A 1 190 ? -6.782 -1.699 -22.877 1.00 63.62 190 LYS A C 1
ATOM 1568 O O . LYS A 1 190 ? -7.599 -1.833 -21.972 1.00 63.62 190 LYS A O 1
ATOM 1573 N N . GLN A 1 191 ? -5.629 -2.368 -22.923 1.00 68.06 191 GLN A N 1
ATOM 1574 C CA . GLN A 1 191 ? -5.248 -3.378 -21.932 1.00 68.06 191 GLN A CA 1
ATOM 1575 C C . GLN A 1 191 ? -5.078 -2.779 -20.524 1.00 68.06 191 GLN A C 1
ATOM 1577 O O . GLN A 1 191 ? -5.565 -3.346 -19.547 1.00 68.06 191 GLN A O 1
ATOM 1582 N N . PHE A 1 192 ? -4.494 -1.580 -20.418 1.00 67.50 192 PHE A N 1
ATOM 1583 C CA . PHE A 1 192 ? -4.383 -0.847 -19.154 1.00 67.50 192 PHE A CA 1
ATOM 1584 C C . PHE A 1 192 ? -5.753 -0.435 -18.585 1.00 67.50 192 PHE A C 1
ATOM 1586 O O . PHE A 1 192 ? -6.034 -0.675 -17.410 1.00 67.50 192 PHE A O 1
ATOM 1593 N N . LYS A 1 193 ? -6.653 0.110 -19.420 1.00 73.44 193 LYS A N 1
ATOM 1594 C CA . LYS A 1 193 ? -8.031 0.437 -19.000 1.00 73.44 193 LYS A CA 1
ATOM 1595 C C . LYS A 1 193 ? -8.814 -0.811 -18.571 1.00 73.44 193 LYS A C 1
ATOM 1597 O O . LYS A 1 193 ? -9.573 -0.756 -17.605 1.00 73.44 193 LYS A O 1
ATOM 1602 N N . GLN A 1 194 ? -8.599 -1.941 -19.243 1.00 74.06 194 GLN A N 1
ATOM 1603 C CA . GLN A 1 194 ? -9.242 -3.211 -18.911 1.00 74.06 194 GLN A CA 1
ATOM 1604 C C . GLN A 1 194 ? -8.747 -3.766 -17.565 1.00 74.06 194 GLN A C 1
ATOM 1606 O O . GLN A 1 194 ? -9.574 -4.144 -16.735 1.00 74.06 194 GLN A O 1
ATOM 1611 N N . MET A 1 195 ? -7.440 -3.712 -17.290 1.00 67.50 195 MET A N 1
ATOM 1612 C CA . MET A 1 195 ? -6.870 -4.113 -15.996 1.00 67.50 195 MET A CA 1
ATOM 1613 C C . MET A 1 195 ? -7.355 -3.249 -14.824 1.00 67.50 195 MET A C 1
ATOM 1615 O O . MET A 1 195 ? -7.701 -3.792 -13.773 1.00 67.50 195 MET A O 1
ATOM 1619 N N . LEU A 1 196 ? -7.438 -1.926 -15.007 1.00 71.56 196 LEU A N 1
ATOM 1620 C CA . LEU A 1 196 ? -7.990 -1.018 -13.992 1.00 71.56 196 LEU A CA 1
ATOM 1621 C C . LEU A 1 196 ? -9.474 -1.307 -13.722 1.00 71.56 196 LEU A C 1
ATOM 1623 O O . LEU A 1 196 ? -9.914 -1.318 -12.576 1.00 71.56 196 LEU A O 1
ATOM 1627 N N . SER A 1 197 ? -10.251 -1.621 -14.764 1.00 69.44 197 SER A N 1
ATOM 1628 C CA . SER A 1 197 ? -11.672 -1.955 -14.601 1.00 69.44 197 SER A CA 1
ATOM 1629 C C . SER A 1 197 ? -11.907 -3.279 -13.858 1.00 69.44 197 SER A C 1
ATOM 1631 O O . SER A 1 197 ? -12.919 -3.432 -13.174 1.00 69.44 197 SER A O 1
ATOM 1633 N N . GLN A 1 198 ? -10.979 -4.236 -13.965 1.00 66.38 198 GLN A N 1
ATOM 1634 C CA . GLN A 1 198 ? -11.077 -5.543 -13.308 1.00 66.38 198 GLN A CA 1
ATOM 1635 C C . GLN A 1 198 ? -10.676 -5.486 -11.832 1.00 66.38 198 GLN A C 1
ATOM 1637 O O . GLN A 1 198 ? -11.300 -6.159 -11.014 1.00 66.38 198 GLN A O 1
ATOM 1642 N N . THR A 1 199 ? -9.696 -4.653 -11.479 1.00 61.28 199 THR A N 1
ATOM 1643 C CA . THR A 1 199 ? -9.284 -4.442 -10.080 1.00 61.28 199 THR A CA 1
ATOM 1644 C C . THR A 1 199 ? -10.344 -3.689 -9.276 1.00 61.28 199 THR A C 1
ATOM 1646 O O . THR A 1 199 ? -10.623 -4.063 -8.145 1.00 61.28 199 THR A O 1
ATOM 1649 N N . VAL A 1 200 ? -11.031 -2.707 -9.868 1.00 61.97 200 VAL A N 1
ATOM 1650 C CA . VAL A 1 200 ? -12.126 -1.997 -9.177 1.00 61.97 200 VAL A CA 1
ATOM 1651 C C . VAL A 1 200 ? -13.361 -2.894 -8.980 1.00 61.97 200 VAL A C 1
ATOM 1653 O O . VAL A 1 200 ? -14.011 -2.845 -7.938 1.00 61.97 200 VAL A O 1
ATOM 1656 N N . LYS A 1 201 ? -13.679 -3.773 -9.945 1.00 60.81 201 LYS A N 1
ATOM 1657 C CA . LYS A 1 201 ? -14.819 -4.708 -9.844 1.00 60.81 201 LYS A CA 1
ATOM 1658 C C . LYS A 1 201 ? -14.594 -5.861 -8.861 1.00 60.81 201 LYS A C 1
ATOM 1660 O O . LYS A 1 201 ? -15.570 -6.385 -8.328 1.00 60.81 201 LYS A O 1
ATOM 1665 N N . SER A 1 202 ? -13.350 -6.285 -8.638 1.00 50.97 202 SER A N 1
ATOM 1666 C CA . SER A 1 202 ? -13.039 -7.368 -7.697 1.00 50.97 202 SER A CA 1
ATOM 1667 C C . SER A 1 202 ? -13.020 -6.905 -6.239 1.00 50.97 202 SER A C 1
ATOM 1669 O O . SER A 1 202 ? -13.298 -7.714 -5.355 1.00 50.97 202 SER A O 1
ATOM 1671 N N . GLU A 1 203 ? -12.769 -5.618 -5.981 1.00 53.94 203 GLU A N 1
ATOM 1672 C CA . GLU A 1 203 ? -12.862 -5.045 -4.632 1.00 53.94 203 GLU A CA 1
ATOM 1673 C C . GLU A 1 203 ? -14.308 -4.727 -4.214 1.00 53.94 203 GLU A C 1
ATOM 1675 O O . GLU A 1 203 ? -14.648 -4.900 -3.049 1.00 53.94 203 GLU A O 1
ATOM 1680 N N . LEU A 1 204 ? -15.199 -4.392 -5.156 1.00 52.84 204 LEU A N 1
ATOM 1681 C CA . LEU A 1 204 ? -16.629 -4.162 -4.878 1.00 52.84 204 LEU A CA 1
ATOM 1682 C C . LEU A 1 204 ? -17.453 -5.442 -4.641 1.00 52.84 204 LEU A C 1
ATOM 1684 O O . LEU A 1 204 ? -18.554 -5.356 -4.115 1.00 52.84 204 LEU A O 1
ATOM 1688 N N . LYS A 1 205 ? -16.949 -6.624 -5.020 1.00 50.28 205 LYS A N 1
ATOM 1689 C CA . LYS A 1 205 ? -17.615 -7.927 -4.791 1.00 50.28 205 LYS A CA 1
ATOM 1690 C C . LYS A 1 205 ? -17.222 -8.608 -3.471 1.00 50.28 205 LYS A C 1
ATOM 1692 O O . LYS A 1 205 ? -17.673 -9.720 -3.213 1.00 50.28 205 LYS A O 1
ATOM 1697 N N . LYS A 1 206 ? -16.339 -7.990 -2.681 1.00 50.62 206 LYS A N 1
ATOM 1698 C CA . LYS A 1 206 ? -15.847 -8.515 -1.393 1.00 50.62 206 LYS A CA 1
ATOM 1699 C C . LYS A 1 206 ? -16.424 -7.783 -0.173 1.00 50.62 206 LYS A C 1
ATOM 1701 O O . LYS A 1 206 ? -15.983 -8.052 0.942 1.00 50.62 206 LYS A O 1
ATOM 1706 N N . VAL A 1 207 ? -17.373 -6.875 -0.397 1.00 42.59 207 VAL A N 1
ATOM 1707 C CA . VAL A 1 207 ? -18.199 -6.202 0.619 1.00 42.59 207 VAL A CA 1
ATOM 1708 C C . VAL A 1 207 ? -19.614 -6.738 0.486 1.00 42.59 207 VAL A C 1
ATOM 1710 O O . VAL A 1 207 ? -20.232 -6.986 1.540 1.00 42.59 207 VAL A O 1
#

Foldseek 3Di:
DDFDAFPQPRHTDDPPQQAWKQFPVGGIHGPVQQDDPPRAQAHPNPRDHGDIDGPDPPDDPVVVVVVDDVVVVVVVVVVVVVVVVVVVVVVVVVVVVVVVVVVVVVVVVVVVVVVVVVVVVVVVVVVVVVVVVVVVVVVVVVVPPPPDDPDDDDDDDPDDDPDDDDDDDDDDDDDDPDDPPPVPDDPVVVVVVVVVVVVVVVVVVVD

Sequence (207 aa):
MFPIHCNKCSKKRDEHELHFQLTRCQHIICASCTPKATDGRICPVCNRDFKSIPITRNMPGNTANYFEDPSVFLKLYRNINKFQSEQRVSYYHNFYKQKTEMANRKLKMQGYIKLDAQLRQQNDLEKKRIEELRNYIDYHEKRTDPTNSADMFRSSRRVCRPRTPSSLSVSDTTLTTDNDDVLKKSPNLKQFKQMLSQTVKSELKKV

Organism: Drosophila grimshawi (NCBI:txid7222)

InterPro domains:
  IPR001841 Zinc finger, RING-type [PF14634] (5-48)
  IPR001841 Zinc finger, RING-type [PS50089] (6-47)
  IPR013083 Zinc finger, RING/FYVE/PHD-type [G3DSA:3.30.40.10] (3-70)
  IPR042123 Zip3/RNF212-like [PTHR22663] (1-173)

Nearest PDB structures (foldseek):
  5fey-assembly1_B  TM=5.456E-01  e=6.614E-02  Homo sapiens

Secondary structure (DSSP, 8-state):
----B-TTT--B--TT---EEEETTS-EEEGGGSPPTTS-SB-TTT-SB--EEE-STTS-HHHHGGGS-HHHHHHHHHHHHHHHHHHHHHHHHHHHHHHHHHHHHHHHHHHHHHHHHHHHHHHHHHHHHHHHHHHHHHHHHHHH---S----------PPPPPPPP--------------GGGG--HHHHHHHHHHHHHHHHHHT--

Mean predicted aligned error: 16.82 Å

Solvent-accessible surface area (backbone atoms only — not comparable to full-atom values): 12931 Å² total; per-residue (Å²): 130,77,84,61,42,16,72,75,77,64,52,63,66,52,100,86,58,72,55,38,29,40,32,78,86,73,45,35,36,34,62,91,65,52,62,49,91,86,70,47,61,39,31,86,79,77,69,44,76,54,47,67,46,66,64,54,96,84,42,59,66,83,62,47,55,76,66,50,67,66,67,59,56,52,53,50,52,52,51,53,50,50,51,55,49,53,51,52,53,53,50,52,52,52,52,53,49,51,55,53,51,50,53,51,52,53,52,52,50,55,50,50,55,55,50,52,54,50,52,50,52,50,50,55,51,52,50,52,52,51,50,53,50,50,54,52,50,54,57,50,55,71,69,65,63,89,84,83,74,98,69,87,83,88,80,96,69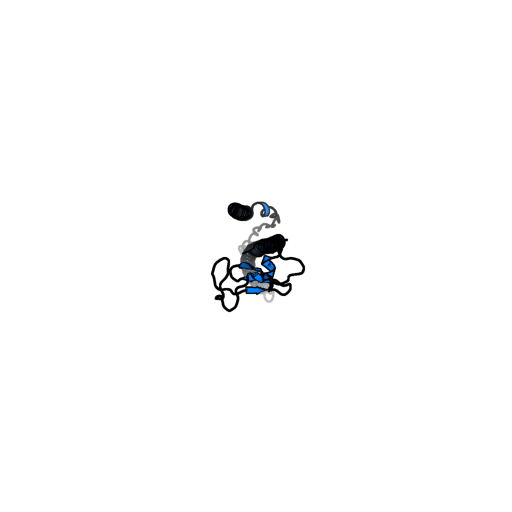,91,72,83,76,80,80,79,84,79,83,76,85,78,78,86,80,81,81,80,91,78,76,84,73,67,78,82,72,53,71,62,61,56,52,52,53,50,54,56,56,51,57,58,55,57,59,67,74,75,115

Radius of gyration: 47.7 Å; Cα contacts (8 Å, |Δi|>4): 100; chains: 1; bounding box: 87×36×136 Å